Protein AF-0000000079467354 (afdb_homodimer)

Foldseek 3Di:
DQLQQQADWDDFPQKIWGFADPVLLVLQLVQQLDCVQCVFPQDHRDPDSVVSVVVNVLQNVCNRVPQKTKIFIDGHPDPHTFKIKMWNGADCPPALETEIDMTGHPVCPPVCPCVRVVLVRVCCSCPVSVGFKYKYKTWPPPVSVVVSCVVNAKDFDDWAFQPDDHPHGGTIITMIMDGHD/DQLQQQADWDDFPQKIWGFADPVLLVLQLLQQLDCVQCVFPQDHRDPDSVVSVVVNVLQNVCSRVVQKTKIFIDGHPDPHTFKIKMWNGADCPPALETEIDMTGHPVCPPVCPCVRVVLVRVCCSCPVSVGFKYKYKTWPPPVSVVVSCVVNAKDFPDWAFQPDDHPHGGTIITMIMDGHD

Radius of gyration: 22.42 Å; Cα contacts (8 Å, |Δi|>4): 732; chains: 2; bounding box: 41×67×48 Å

Structure (mmCIF, N/CA/C/O backbone):
data_AF-0000000079467354-model_v1
#
loop_
_entity.id
_entity.type
_entity.pdbx_description
1 polymer 'GNAT family N-acetyltransferase'
#
loop_
_atom_site.group_PDB
_atom_site.id
_atom_site.type_symbol
_atom_site.label_atom_id
_atom_site.label_alt_id
_atom_site.label_comp_id
_atom_site.label_asym_id
_atom_site.label_entity_id
_atom_site.label_seq_id
_atom_site.pdbx_PDB_ins_code
_atom_site.Cartn_x
_atom_site.Cartn_y
_atom_site.Cartn_z
_atom_site.occupancy
_atom_site.B_iso_or_equiv
_atom_site.auth_seq_id
_atom_site.auth_comp_id
_atom_site.auth_asym_id
_atom_site.auth_atom_id
_atom_site.pdbx_PDB_model_num
ATOM 1 N N . MET A 1 1 ? -19.031 11.516 -9.898 1 50.34 1 MET A N 1
ATOM 2 C CA . MET A 1 1 ? -19.078 12.938 -9.562 1 50.34 1 MET A CA 1
ATOM 3 C C . MET A 1 1 ? -17.828 13.352 -8.797 1 50.34 1 MET A C 1
ATOM 5 O O . MET A 1 1 ? -17.266 12.562 -8.039 1 50.34 1 MET A O 1
ATOM 9 N N . SER A 1 2 ? -17.062 14.359 -9.266 1 73.12 2 SER A N 1
ATOM 10 C CA . SER A 1 2 ? -15.875 14.898 -8.609 1 73.12 2 SER A CA 1
ATOM 11 C C . SER A 1 2 ? -16.156 15.297 -7.168 1 73.12 2 SER A C 1
ATOM 13 O O . SER A 1 2 ? -17.234 15.836 -6.871 1 73.12 2 SER A O 1
ATOM 15 N N . LEU A 1 3 ? -15.5 14.773 -6.145 1 82.19 3 LEU A N 1
ATOM 16 C CA . LEU A 1 3 ? -15.672 15.07 -4.73 1 82.19 3 LEU A CA 1
ATOM 17 C C . LEU A 1 3 ? -15.383 16.547 -4.445 1 82.19 3 LEU A C 1
ATOM 19 O O . LEU A 1 3 ? -15.734 17.062 -3.381 1 82.19 3 LEU A O 1
ATOM 23 N N . GLY A 1 4 ? -14.828 17.297 -5.477 1 89.62 4 GLY A N 1
ATOM 24 C CA . GLY A 1 4 ? -14.523 18.703 -5.348 1 89.62 4 GLY A CA 1
ATOM 25 C C . GLY A 1 4 ? -13.461 19 -4.305 1 89.62 4 GLY A C 1
ATOM 26 O O . GLY A 1 4 ? -13.523 20.016 -3.617 1 89.62 4 GLY A O 1
ATOM 27 N N . LEU A 1 5 ? -12.562 18.078 -4.125 1 91 5 LEU A N 1
ATOM 28 C CA . LEU A 1 5 ? -11.547 18.172 -3.08 1 91 5 LEU A CA 1
ATOM 29 C C . LEU A 1 5 ? -10.617 19.359 -3.334 1 91 5 LEU A C 1
ATOM 31 O O . LEU A 1 5 ? -10.094 19.953 -2.391 1 91 5 LEU A O 1
ATOM 35 N N . ALA A 1 6 ? -10.484 19.766 -4.578 1 89.88 6 ALA A N 1
ATOM 36 C CA . ALA A 1 6 ? -9.578 20.828 -4.965 1 89.88 6 ALA A CA 1
ATOM 37 C C . ALA A 1 6 ? -10.055 22.172 -4.414 1 89.88 6 ALA A C 1
ATOM 39 O O . ALA A 1 6 ? -9.281 23.125 -4.332 1 89.88 6 ALA A O 1
ATOM 40 N N . ASN A 1 7 ? -11.344 22.281 -3.988 1 91.62 7 ASN A N 1
ATOM 41 C CA . ASN A 1 7 ? -11.914 23.531 -3.492 1 91.62 7 ASN A CA 1
ATOM 42 C C . ASN A 1 7 ? -12.508 23.359 -2.1 1 91.62 7 ASN A C 1
ATOM 44 O O . ASN A 1 7 ? -13.219 24.234 -1.609 1 91.62 7 ASN A O 1
ATOM 48 N N . CYS A 1 8 ? -12.25 22.312 -1.484 1 94.31 8 CYS A N 1
ATOM 49 C CA . CYS A 1 8 ? -12.844 21.984 -0.192 1 94.31 8 CYS A CA 1
ATOM 50 C C . CYS A 1 8 ? -12.094 22.688 0.941 1 94.31 8 CYS A C 1
ATOM 52 O O . CYS A 1 8 ? -10.93 22.375 1.196 1 94.31 8 CYS A O 1
ATOM 54 N N . VAL A 1 9 ? -12.828 23.609 1.608 1 95.25 9 VAL A N 1
ATOM 55 C CA . VAL A 1 9 ? -12.266 24.328 2.742 1 95.25 9 VAL A CA 1
ATOM 56 C C . VAL A 1 9 ? -12.961 23.906 4.031 1 95.25 9 VAL A C 1
ATOM 58 O O . VAL A 1 9 ? -14.188 23.828 4.086 1 95.25 9 VAL A O 1
ATOM 61 N N . LEU A 1 10 ? -12.156 23.547 5.008 1 95.81 10 LEU A N 1
ATOM 62 C CA . LEU A 1 10 ? -12.695 23.188 6.316 1 95.81 10 LEU A CA 1
ATOM 63 C C . LEU A 1 10 ? -12.312 24.219 7.363 1 95.81 10 LEU A C 1
ATOM 65 O O . LEU A 1 10 ? -11.172 24.703 7.383 1 95.81 10 LEU A O 1
ATOM 69 N N . LYS A 1 11 ? -13.273 24.641 8.195 1 96.12 11 LYS A N 1
ATOM 70 C CA . LYS A 1 11 ? -13.031 25.516 9.344 1 96.12 11 LYS A CA 1
ATOM 71 C C . LYS A 1 11 ? -13.078 24.719 10.648 1 96.12 11 LYS A C 1
ATOM 73 O O . LYS A 1 11 ? -14.055 24.016 10.914 1 96.12 11 LYS A O 1
ATOM 78 N N . VAL A 1 12 ? -12.016 24.781 11.391 1 96.81 12 VAL A N 1
ATOM 79 C CA . VAL A 1 12 ? -11.891 24.062 12.656 1 96.81 12 VAL A CA 1
ATOM 80 C C . VAL A 1 12 ? -11.445 25.031 13.758 1 96.81 12 VAL A C 1
ATOM 82 O O . VAL A 1 12 ? -10.258 25.328 13.898 1 96.81 12 VAL A O 1
ATOM 85 N N . GLY A 1 13 ? -12.414 25.422 14.57 1 96.19 13 GLY A N 1
ATOM 86 C CA . GLY A 1 13 ? -12.055 26.422 15.555 1 96.19 13 GLY A CA 1
ATOM 87 C C . GLY A 1 13 ? -11.406 27.656 14.945 1 96.19 13 GLY A C 1
ATOM 88 O O . GLY A 1 13 ? -11.984 28.297 14.062 1 96.19 13 GLY A O 1
ATOM 89 N N . GLU A 1 14 ? -10.156 27.906 15.375 1 97.19 14 GLU A N 1
ATOM 90 C CA . GLU A 1 14 ? -9.453 29.094 14.875 1 97.19 14 GLU A CA 1
ATOM 91 C C . GLU A 1 14 ? -8.633 28.75 13.633 1 97.19 14 GLU A C 1
ATOM 93 O O . GLU A 1 14 ? -7.895 29.609 13.125 1 97.19 14 GLU A O 1
ATOM 98 N N . TYR A 1 15 ? -8.805 27.547 13.195 1 98 15 TYR A N 1
ATOM 99 C CA . TYR A 1 15 ? -7.98 27.141 12.062 1 98 15 TYR A CA 1
ATOM 100 C C . TYR A 1 15 ? -8.805 27.047 10.789 1 98 15 TYR A C 1
ATOM 102 O O . TYR A 1 15 ? -9.992 26.703 10.836 1 98 15 TYR A O 1
ATOM 110 N N . THR A 1 16 ? -8.188 27.391 9.711 1 97.44 16 THR A N 1
ATOM 111 C CA . THR A 1 16 ? -8.719 27.172 8.367 1 97.44 16 THR A CA 1
ATOM 112 C C . THR A 1 16 ? -7.855 26.188 7.594 1 97.44 16 THR A C 1
ATOM 114 O O . THR A 1 16 ? -6.633 26.344 7.527 1 97.44 16 THR A O 1
ATOM 117 N N . LEU A 1 17 ? -8.453 25.141 7.105 1 97.69 17 LEU A N 1
ATOM 118 C CA . LEU A 1 17 ? -7.816 24.172 6.234 1 97.69 17 LEU A CA 1
ATOM 119 C C . LEU A 1 17 ? -8.234 24.375 4.781 1 97.69 17 LEU A C 1
ATOM 121 O O . LEU A 1 17 ? -9.414 24.25 4.449 1 97.69 17 LEU A O 1
ATOM 125 N N . SER A 1 18 ? -7.281 24.719 3.928 1 96.38 18 SER A N 1
ATOM 126 C CA . SER A 1 18 ? -7.586 24.953 2.521 1 96.38 18 SER A CA 1
ATOM 127 C C . SER A 1 18 ? -6.609 24.219 1.612 1 96.38 18 SER A C 1
ATOM 129 O O . SER A 1 18 ? -5.445 24.031 1.968 1 96.38 18 SER A O 1
ATOM 131 N N . PRO A 1 19 ? -7.082 23.766 0.434 1 96.25 19 PRO A N 1
ATOM 132 C CA . PRO A 1 19 ? -6.188 23.047 -0.48 1 96.25 19 PRO A CA 1
ATOM 133 C C . PRO A 1 19 ? -4.953 23.875 -0.857 1 96.25 19 PRO A C 1
ATOM 135 O O . PRO A 1 19 ? -5.012 25.109 -0.892 1 96.25 19 PRO A O 1
ATOM 138 N N . LEU A 1 20 ? -3.852 23.172 -1.138 1 96.44 20 LEU A N 1
ATOM 139 C CA . LEU A 1 20 ? -2.598 23.797 -1.54 1 96.44 20 LEU A CA 1
ATOM 140 C C . LEU A 1 20 ? -2.803 24.688 -2.754 1 96.44 20 LEU A C 1
ATOM 142 O O . LEU A 1 20 ? -3.527 24.328 -3.684 1 96.44 20 LEU A O 1
ATOM 146 N N . GLN A 1 21 ? -2.168 25.844 -2.703 1 94.38 21 GLN A N 1
ATOM 147 C CA . GLN A 1 21 ? -2.15 26.781 -3.82 1 94.38 21 GLN A CA 1
ATOM 148 C C . GLN A 1 21 ? -0.732 27.266 -4.117 1 94.38 21 GLN A C 1
ATOM 150 O O . GLN A 1 21 ? 0.163 27.125 -3.281 1 94.38 21 GLN A O 1
ATOM 155 N N . ARG A 1 22 ? -0.582 27.812 -5.262 1 94.56 22 ARG A N 1
ATOM 156 C CA . ARG A 1 22 ? 0.738 28.25 -5.711 1 94.56 22 ARG A CA 1
ATOM 157 C C . ARG A 1 22 ? 1.362 29.219 -4.719 1 94.56 22 ARG A C 1
ATOM 159 O O . ARG A 1 22 ? 2.572 29.188 -4.488 1 94.5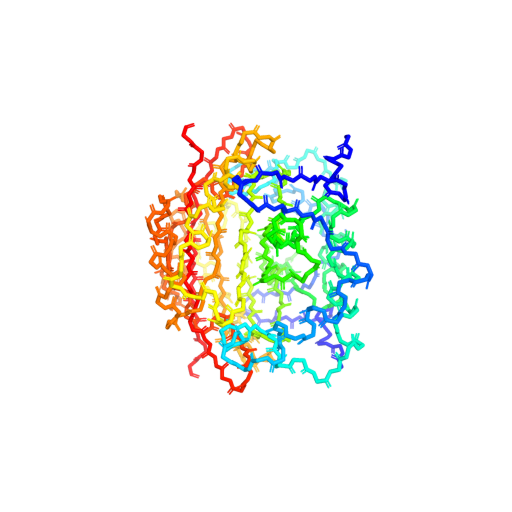6 22 ARG A O 1
ATOM 166 N N . ASP A 1 23 ? 0.635 30.062 -4.09 1 94.81 23 ASP A N 1
ATOM 167 C CA . ASP A 1 23 ? 1.126 31.094 -3.184 1 94.81 23 ASP A CA 1
ATOM 168 C C . ASP A 1 23 ? 1.572 30.484 -1.854 1 94.81 23 ASP A C 1
ATOM 170 O O . ASP A 1 23 ? 2.131 31.188 -1.006 1 94.81 23 ASP A O 1
ATOM 174 N N . ASP A 1 24 ? 1.382 29.188 -1.683 1 97.12 24 ASP A N 1
ATOM 175 C CA . ASP A 1 24 ? 1.777 28.531 -0.446 1 97.12 24 ASP A CA 1
ATOM 176 C C . ASP A 1 24 ? 3.246 28.109 -0.491 1 97.12 24 ASP A C 1
ATOM 178 O O . ASP A 1 24 ? 3.777 27.594 0.489 1 97.12 24 ASP A O 1
ATOM 182 N N . ALA 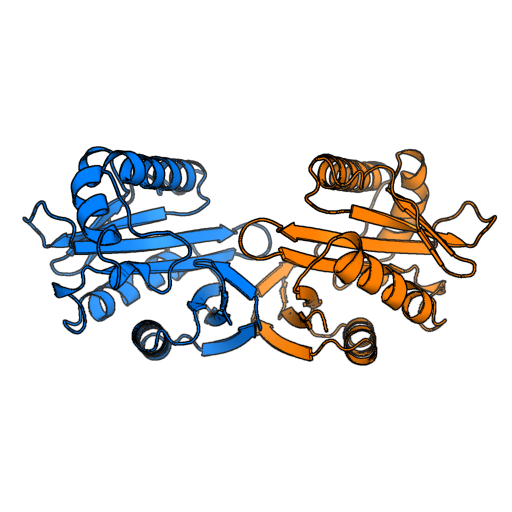A 1 25 ? 3.924 28.344 -1.596 1 97.69 25 ALA A N 1
ATOM 183 C CA . ALA A 1 25 ? 5.246 27.781 -1.856 1 97.69 25 ALA A CA 1
ATOM 184 C C . ALA A 1 25 ? 6.246 28.219 -0.787 1 97.69 25 ALA A C 1
ATOM 186 O O . ALA A 1 25 ? 6.98 27.391 -0.248 1 97.69 25 ALA A O 1
ATOM 187 N N . GLU A 1 26 ? 6.281 29.484 -0.45 1 97 26 GLU A N 1
ATOM 188 C CA . GLU A 1 26 ? 7.234 29.969 0.544 1 97 26 GLU A CA 1
ATOM 189 C C . GLU A 1 26 ? 6.965 29.359 1.914 1 97 26 GLU A C 1
ATOM 191 O O . GLU A 1 26 ? 7.898 28.984 2.631 1 97 26 GLU A O 1
ATOM 196 N N . GLY A 1 27 ? 5.711 29.297 2.301 1 97.38 27 GLY A N 1
ATOM 197 C CA . GLY A 1 27 ? 5.348 28.688 3.566 1 97.38 27 GLY A CA 1
ATOM 198 C C . GLY A 1 27 ? 5.723 27.219 3.643 1 97.38 27 GLY A C 1
ATOM 199 O O . GLY A 1 27 ? 6.219 26.75 4.668 1 97.38 27 GLY A O 1
ATOM 200 N N . LEU A 1 28 ? 5.488 26.516 2.549 1 97.62 28 LEU A N 1
ATOM 201 C CA . LEU A 1 28 ? 5.855 25.109 2.492 1 97.62 28 LEU A CA 1
ATOM 202 C C . LEU A 1 28 ? 7.367 24.922 2.566 1 97.62 28 LEU A C 1
ATOM 204 O O . LEU A 1 28 ? 7.859 24 3.221 1 97.62 28 LEU A O 1
ATOM 208 N N . PHE A 1 29 ? 8.062 25.781 1.827 1 97.81 29 PHE A N 1
ATOM 209 C CA . PHE A 1 29 ? 9.523 25.734 1.892 1 97.81 29 PHE A CA 1
ATOM 210 C C . PHE A 1 29 ? 10 25.875 3.332 1 97.81 29 PHE A C 1
ATOM 212 O O . PHE A 1 29 ? 10.82 25.078 3.797 1 97.81 29 PHE A O 1
ATOM 219 N N . GLU A 1 30 ? 9.438 26.828 4.023 1 96.94 30 GLU A N 1
ATOM 220 C CA . GLU A 1 30 ? 9.828 27.062 5.41 1 96.94 30 GLU A CA 1
ATOM 221 C C . GLU A 1 30 ? 9.469 25.859 6.289 1 96.94 30 GLU A C 1
ATOM 223 O O . GLU A 1 30 ? 10.203 25.531 7.219 1 96.94 30 GLU A O 1
ATOM 228 N N . LEU A 1 31 ? 8.375 25.266 6.059 1 97.38 31 LEU A N 1
ATOM 229 C CA . LEU A 1 31 ? 7.926 24.109 6.816 1 97.38 31 LEU A CA 1
ATOM 230 C C . LEU A 1 31 ? 8.883 22.938 6.641 1 97.38 31 LEU A C 1
ATOM 232 O O . LEU A 1 31 ? 9.359 22.359 7.621 1 97.38 31 LEU A O 1
ATOM 236 N N . PHE A 1 32 ? 9.289 22.625 5.367 1 96.75 32 PHE A N 1
ATOM 237 C CA . PHE A 1 32 ? 9.953 21.359 5.066 1 96.75 32 PHE A CA 1
ATOM 238 C C . PHE A 1 32 ? 11.453 21.547 4.945 1 96.75 32 PHE A C 1
ATOM 240 O O . PHE A 1 32 ? 12.195 20.578 4.773 1 96.75 32 PHE A O 1
ATOM 247 N N . ARG A 1 33 ? 11.906 22.797 5.039 1 96.5 33 ARG A N 1
ATOM 248 C CA . ARG A 1 33 ? 13.352 22.984 5.082 1 96.5 33 ARG A CA 1
ATOM 249 C C . ARG A 1 33 ? 13.922 22.594 6.438 1 96.5 33 ARG A C 1
ATOM 251 O O . ARG A 1 33 ? 15.133 22.422 6.582 1 96.5 33 ARG A O 1
ATOM 258 N N . ASP A 1 34 ? 13.117 22.609 7.418 1 96.5 34 ASP A N 1
ATOM 259 C CA . ASP A 1 34 ? 13.531 22.188 8.75 1 96.5 34 ASP A CA 1
ATOM 260 C C . ASP A 1 34 ? 13.789 20.688 8.805 1 96.5 34 ASP A C 1
ATOM 262 O O . ASP A 1 34 ? 12.867 19.891 8.641 1 96.5 34 ASP A O 1
ATOM 266 N N . PRO A 1 35 ? 15 20.281 9.094 1 94.94 35 PRO A N 1
ATOM 267 C CA . PRO A 1 35 ? 15.328 18.859 9.07 1 94.94 35 PRO A CA 1
ATOM 268 C C . PRO A 1 35 ? 14.602 18.062 10.148 1 94.94 35 PRO A C 1
ATOM 270 O O . PRO A 1 35 ? 14.359 16.859 9.977 1 94.94 35 PRO A O 1
ATOM 273 N N . LEU A 1 36 ? 14.234 18.672 11.172 1 94.56 36 LEU A N 1
ATOM 274 C CA . LEU A 1 36 ? 13.523 17.969 12.227 1 94.56 36 LEU A CA 1
ATOM 275 C C . LEU A 1 36 ? 12.094 17.672 11.805 1 94.56 36 LEU A C 1
ATOM 277 O O . LEU A 1 36 ? 11.547 16.625 12.156 1 94.56 36 LEU A O 1
ATOM 281 N N . VAL A 1 37 ? 11.469 18.547 11.055 1 94.62 37 VAL A N 1
ATOM 282 C CA . VAL A 1 37 ? 10.125 18.312 10.531 1 94.62 37 VAL A CA 1
ATOM 283 C C . VAL A 1 37 ? 10.164 17.188 9.5 1 94.62 37 VAL A C 1
ATOM 285 O O . VAL A 1 37 ? 9.289 16.328 9.484 1 94.62 37 VAL A O 1
ATOM 288 N N . ALA A 1 38 ? 11.203 17.156 8.719 1 93.19 38 ALA A N 1
ATOM 289 C CA . ALA A 1 38 ? 11.305 16.203 7.617 1 93.19 38 ALA A CA 1
ATOM 290 C C . ALA A 1 38 ? 11.961 14.906 8.07 1 93.19 38 ALA A C 1
ATOM 292 O O . ALA A 1 38 ? 12.188 14.008 7.262 1 93.19 38 ALA A O 1
ATOM 293 N N . GLU A 1 39 ? 12.328 14.773 9.305 1 90.81 39 GLU A N 1
ATOM 294 C CA . GLU A 1 39 ? 13.164 13.688 9.805 1 90.81 39 GLU A CA 1
ATOM 295 C C . GLU A 1 39 ? 12.586 12.328 9.445 1 90.81 39 GLU A C 1
ATOM 297 O O . GLU A 1 39 ? 13.305 11.453 8.953 1 90.81 39 GLU A O 1
ATOM 302 N N . TYR A 1 40 ? 11.32 12.164 9.617 1 90.44 40 TYR A N 1
ATOM 303 C CA . TYR A 1 40 ? 10.695 10.859 9.43 1 90.44 40 TYR A CA 1
ATOM 304 C C . TYR A 1 40 ? 9.945 10.805 8.109 1 90.44 40 TYR A C 1
ATOM 306 O O . TYR A 1 40 ? 9.078 9.945 7.914 1 90.44 40 TYR A O 1
ATOM 314 N N . MET A 1 41 ? 10.25 11.734 7.254 1 88.31 41 MET A N 1
ATOM 315 C CA . MET A 1 41 ? 9.617 11.773 5.938 1 88.31 41 MET A CA 1
ATOM 316 C C . MET A 1 41 ? 10.578 11.289 4.855 1 88.31 41 MET A C 1
ATOM 318 O O . MET A 1 41 ? 11.797 11.359 5.031 1 88.31 41 MET A O 1
ATOM 322 N N . ASP A 1 42 ? 10.008 10.812 3.762 1 84.38 42 ASP A N 1
ATOM 323 C CA . ASP A 1 42 ? 10.781 10.297 2.641 1 84.38 42 ASP A CA 1
ATOM 324 C C . ASP A 1 42 ? 11.273 11.43 1.743 1 84.38 42 ASP A C 1
ATOM 326 O O . ASP A 1 42 ? 11.477 11.234 0.542 1 84.38 42 ASP A O 1
ATOM 330 N N . ILE A 1 43 ? 11.352 12.617 2.242 1 82.06 43 ILE A N 1
ATOM 331 C CA . ILE A 1 43 ? 11.891 13.734 1.474 1 82.06 43 ILE A CA 1
ATOM 332 C C . ILE A 1 43 ? 13.094 14.328 2.203 1 82.06 43 ILE A C 1
ATOM 334 O O . ILE A 1 43 ? 13.133 14.344 3.436 1 82.06 43 ILE A O 1
ATOM 338 N N . ALA A 1 44 ? 14.023 14.766 1.44 1 88.44 44 ALA A N 1
ATOM 339 C CA . ALA A 1 44 ? 15.07 15.617 2.004 1 88.44 44 ALA A CA 1
ATOM 340 C C . ALA A 1 44 ? 14.523 17 2.34 1 88.44 44 ALA A C 1
ATOM 342 O O . ALA A 1 44 ? 13.539 17.453 1.751 1 88.44 44 ALA A O 1
ATOM 343 N N . PRO A 1 45 ? 15.156 17.562 3.391 1 94.12 45 PRO A N 1
ATOM 344 C CA . PRO A 1 45 ? 14.781 18.953 3.604 1 94.12 45 PRO A CA 1
ATOM 345 C C . PRO A 1 45 ? 14.875 19.797 2.33 1 94.12 45 PRO A C 1
ATOM 347 O O . PRO A 1 45 ? 15.844 19.656 1.571 1 94.12 45 PRO A O 1
ATOM 350 N N . LEU A 1 46 ? 13.805 20.562 2.123 1 95.5 46 LEU A N 1
ATOM 351 C CA . LEU A 1 46 ? 13.781 21.359 0.901 1 95.5 46 LEU A CA 1
ATOM 352 C C . LEU A 1 46 ? 14.945 22.344 0.876 1 95.5 46 LEU A C 1
ATOM 354 O O . LEU A 1 46 ? 15.289 22.938 1.904 1 95.5 46 LEU A O 1
ATOM 358 N N . GLU A 1 47 ? 15.477 22.484 -0.244 1 95.94 47 GLU A N 1
ATOM 359 C CA . GLU A 1 47 ? 16.625 23.375 -0.395 1 95.94 47 GLU A CA 1
ATOM 360 C C . GLU A 1 47 ? 16.234 24.641 -1.134 1 95.94 47 GLU A C 1
ATOM 362 O O . GLU A 1 47 ? 17.031 25.594 -1.206 1 95.94 47 GLU A O 1
ATOM 367 N N . SER A 1 48 ? 15 24.656 -1.763 1 96.69 48 SER A N 1
ATOM 368 C CA . SER A 1 48 ? 14.562 25.812 -2.518 1 96.69 48 SER A CA 1
ATOM 369 C C . SER A 1 48 ? 13.047 25.891 -2.59 1 96.69 48 SER A C 1
ATOM 371 O O . SER A 1 48 ? 12.359 24.891 -2.377 1 96.69 48 SER A O 1
ATOM 373 N N . VAL A 1 49 ? 12.594 27.062 -2.934 1 96.81 49 VAL A N 1
ATOM 374 C CA . VAL A 1 49 ? 11.156 27.281 -3.107 1 96.81 49 VAL A CA 1
ATOM 375 C C . VAL A 1 49 ? 10.656 26.516 -4.324 1 96.81 49 VAL A C 1
ATOM 377 O O . VAL A 1 49 ? 9.516 26.047 -4.348 1 96.81 49 VAL A O 1
ATOM 380 N N . ALA A 1 50 ? 11.5 26.297 -5.238 1 96.19 50 ALA A N 1
ATOM 381 C CA . ALA A 1 50 ? 11.141 25.516 -6.426 1 96.19 50 ALA A CA 1
ATOM 382 C C . ALA A 1 50 ? 10.695 24.109 -6.047 1 96.19 50 ALA A C 1
ATOM 384 O O . ALA A 1 50 ? 9.742 23.578 -6.621 1 96.19 50 ALA A O 1
ATOM 385 N N . GLU A 1 51 ? 11.336 23.562 -5.09 1 96 51 GLU A N 1
ATOM 386 C CA . GLU A 1 51 ? 10.984 22.219 -4.621 1 96 51 GLU A CA 1
ATOM 387 C C . GLU A 1 51 ? 9.609 22.219 -3.961 1 96 51 GLU A C 1
ATOM 389 O O . GLU A 1 51 ? 8.891 21.219 -4.023 1 96 51 GLU A O 1
ATOM 394 N N . ALA A 1 52 ? 9.289 23.312 -3.377 1 96.62 52 ALA A N 1
ATOM 395 C CA . ALA A 1 52 ? 7.961 23.453 -2.783 1 96.62 52 ALA A CA 1
ATOM 396 C C . ALA A 1 52 ? 6.879 23.469 -3.857 1 96.62 52 ALA A C 1
ATOM 398 O O . ALA A 1 52 ? 5.781 22.938 -3.648 1 96.62 52 ALA A O 1
ATOM 399 N N . HIS A 1 53 ? 7.191 24.016 -4.973 1 97.06 53 HIS A N 1
ATOM 400 C CA . HIS A 1 53 ? 6.242 24.016 -6.082 1 97.06 53 HIS A CA 1
ATOM 401 C C . HIS A 1 53 ? 5.949 22.609 -6.566 1 97.06 53 HIS A C 1
ATOM 403 O O . HIS A 1 53 ? 4.824 22.312 -6.984 1 97.06 53 HIS A O 1
ATOM 409 N N . ASP A 1 54 ? 6.949 21.781 -6.488 1 95 54 ASP A N 1
ATOM 410 C CA . ASP A 1 54 ? 6.738 20.391 -6.852 1 95 54 ASP A CA 1
ATOM 411 C C . ASP A 1 54 ? 5.711 19.734 -5.934 1 95 54 ASP A C 1
ATOM 413 O O . ASP A 1 54 ? 4.871 18.953 -6.387 1 95 54 ASP A O 1
ATOM 417 N N . ILE A 1 55 ? 5.812 20.047 -4.695 1 94.31 55 ILE A N 1
ATOM 418 C CA . ILE A 1 55 ? 4.871 19.516 -3.711 1 94.31 55 ILE A CA 1
ATOM 419 C C . ILE A 1 55 ? 3.467 20.031 -4.016 1 94.31 55 ILE A C 1
ATOM 421 O O . ILE A 1 55 ? 2.498 19.266 -3.965 1 94.31 55 ILE A O 1
ATOM 425 N N . ILE A 1 56 ? 3.393 21.266 -4.363 1 96.56 56 ILE A N 1
ATOM 426 C CA . ILE A 1 56 ? 2.111 21.891 -4.676 1 96.56 56 ILE A CA 1
ATOM 427 C C . ILE A 1 56 ? 1.518 21.234 -5.926 1 96.56 56 ILE A C 1
ATOM 429 O O . ILE A 1 56 ? 0.329 20.906 -5.957 1 96.56 56 ILE A O 1
ATOM 433 N N . ASP A 1 57 ? 2.305 21.078 -6.93 1 95.56 57 ASP A N 1
ATOM 434 C CA . ASP A 1 57 ? 1.843 20.438 -8.156 1 95.56 57 ASP A CA 1
ATOM 435 C C . ASP A 1 57 ? 1.32 19.016 -7.871 1 95.56 57 ASP A C 1
ATOM 437 O O . ASP A 1 57 ? 0.257 18.641 -8.367 1 95.56 57 ASP A O 1
ATOM 441 N N . TRP A 1 58 ? 2.088 18.359 -7.082 1 93.12 58 TRP A N 1
ATOM 442 C CA . TRP A 1 58 ? 1.685 17.016 -6.688 1 93.12 58 TRP A CA 1
ATOM 443 C C . TRP A 1 58 ? 0.335 17.047 -5.977 1 93.12 58 TRP A C 1
ATOM 445 O O . TRP A 1 58 ? -0.574 16.297 -6.332 1 93.12 58 TRP A O 1
ATOM 455 N N . GLY A 1 59 ? 0.209 17.875 -4.984 1 93.06 59 GLY A N 1
ATOM 456 C CA . GLY A 1 59 ? -1.023 17.984 -4.223 1 93.06 59 GLY A CA 1
ATOM 457 C C . GLY A 1 59 ? -2.213 18.406 -5.062 1 93.06 59 GLY A C 1
ATOM 458 O O . GLY A 1 59 ? -3.322 17.906 -4.879 1 93.06 59 GLY A O 1
ATOM 459 N N . THR A 1 60 ? -1.995 19.312 -5.961 1 93.25 60 THR A N 1
ATOM 460 C CA . THR A 1 60 ? -3.053 19.812 -6.832 1 93.25 60 THR A CA 1
ATOM 461 C C . THR A 1 60 ? -3.551 18.703 -7.762 1 93.25 60 THR A C 1
ATOM 463 O O . THR A 1 60 ? -4.758 18.531 -7.941 1 93.25 60 THR A O 1
ATOM 466 N N . GLU A 1 61 ? -2.645 17.969 -8.336 1 91.81 61 GLU A N 1
ATOM 467 C CA . GLU A 1 61 ? -3.006 16.859 -9.211 1 91.81 61 GLU A CA 1
ATOM 468 C C . GLU A 1 61 ? -3.756 15.781 -8.438 1 91.81 61 GLU A C 1
ATOM 470 O O . GLU A 1 61 ? -4.727 15.203 -8.945 1 91.81 61 GLU A O 1
ATOM 475 N N . LEU A 1 62 ? -3.203 15.531 -7.312 1 91.31 62 LEU A N 1
ATOM 476 C CA . LEU A 1 62 ? -3.83 14.547 -6.441 1 91.31 62 LEU A CA 1
ATOM 477 C C . LEU A 1 62 ? -5.289 14.906 -6.172 1 91.31 62 LEU A C 1
ATOM 479 O O . LEU A 1 62 ? -6.172 14.055 -6.281 1 91.31 62 LEU A O 1
ATOM 483 N N . ALA A 1 63 ? -5.555 16.125 -5.859 1 92.31 63 ALA A N 1
ATOM 484 C CA . ALA A 1 63 ? -6.895 16.594 -5.523 1 92.31 63 ALA A CA 1
ATOM 485 C C . ALA A 1 63 ? -7.785 16.641 -6.758 1 92.31 63 ALA A C 1
ATOM 487 O O . ALA A 1 63 ? -8.984 16.344 -6.684 1 92.31 63 ALA A O 1
ATOM 488 N N . ALA A 1 64 ? -7.266 17 -7.844 1 89.25 64 ALA A N 1
ATOM 489 C CA . ALA A 1 64 ? -8.016 17.094 -9.094 1 89.25 64 ALA A CA 1
ATOM 490 C C . ALA A 1 64 ? -8.539 15.719 -9.523 1 89.25 64 ALA A C 1
ATOM 492 O O . ALA A 1 64 ? -9.633 15.617 -10.094 1 89.25 64 ALA A O 1
ATOM 493 N N . GLY A 1 65 ? -7.797 14.695 -9.219 1 88.06 65 GLY A N 1
ATOM 494 C CA . GLY A 1 65 ? -8.172 13.344 -9.602 1 88.06 65 GLY A CA 1
ATOM 495 C C . GLY A 1 65 ? -8.906 12.594 -8.508 1 88.06 65 GLY A C 1
ATOM 496 O O . GLY A 1 65 ? -9.125 11.383 -8.617 1 88.06 65 GLY A O 1
ATOM 497 N N . ASP A 1 66 ? -9.102 13.234 -7.406 1 88.06 66 ASP A N 1
ATOM 498 C CA . ASP A 1 66 ? -9.812 12.695 -6.25 1 88.06 66 ASP A CA 1
ATOM 499 C C . ASP A 1 66 ? -9.016 11.555 -5.605 1 88.06 66 ASP A C 1
ATOM 501 O O . ASP A 1 66 ? -9.602 10.656 -5 1 88.06 66 ASP A O 1
ATOM 505 N N . GLY A 1 67 ? -7.789 11.578 -5.82 1 92.12 67 GLY A N 1
ATOM 506 C CA . GLY A 1 67 ? -6.922 10.57 -5.227 1 92.12 67 GLY A CA 1
ATOM 507 C C . GLY A 1 67 ? -6.457 10.93 -3.828 1 92.12 67 GLY A C 1
ATOM 508 O O . GLY A 1 67 ? -5.852 10.109 -3.137 1 92.12 67 GLY A O 1
ATOM 509 N N . GLY A 1 68 ? -6.738 12.156 -3.471 1 95.06 68 GLY A N 1
ATOM 510 C CA . GLY A 1 68 ? -6.32 12.688 -2.184 1 95.06 68 GLY A CA 1
ATOM 511 C C . GLY A 1 68 ? -6.539 14.188 -2.053 1 95.06 68 GLY A C 1
ATOM 512 O O . GLY A 1 68 ? -7.164 14.805 -2.918 1 95.06 68 GLY A O 1
ATOM 513 N N . VAL A 1 69 ? -6.152 14.711 -0.926 1 95.56 69 VAL A N 1
ATOM 514 C CA . VAL A 1 69 ? -6.207 16.141 -0.684 1 95.56 69 VAL A CA 1
ATOM 515 C C . VAL A 1 69 ? -5.211 16.531 0.408 1 95.56 69 VAL A C 1
ATOM 517 O O . VAL A 1 69 ? -5.105 15.844 1.428 1 95.56 69 VAL A O 1
ATOM 520 N N . ARG A 1 70 ? -4.48 17.531 0.091 1 97 70 ARG A N 1
ATOM 521 C CA . ARG A 1 70 ? -3.598 18.141 1.077 1 97 70 ARG A CA 1
ATOM 522 C C . ARG A 1 70 ? -4.039 19.562 1.404 1 97 70 ARG A C 1
ATOM 524 O O . ARG A 1 70 ? -4.059 20.438 0.528 1 97 70 ARG A O 1
ATOM 531 N N . TRP A 1 71 ? -4.422 19.781 2.654 1 97.88 71 TRP A N 1
ATOM 532 C CA . TRP A 1 71 ? -4.824 21.109 3.119 1 97.88 71 TRP A CA 1
ATOM 533 C C . TRP A 1 71 ? -3.672 21.812 3.822 1 97.88 71 TRP A C 1
ATOM 535 O O . TRP A 1 71 ? -2.904 21.188 4.555 1 97.88 71 TRP A O 1
ATOM 545 N N . THR A 1 72 ? -3.598 23.078 3.633 1 98.06 72 THR A N 1
ATOM 546 C CA . THR A 1 72 ? -2.799 23.906 4.527 1 98.06 72 THR A CA 1
ATOM 547 C C . THR A 1 72 ? -3.551 24.172 5.828 1 98.06 72 THR A C 1
ATOM 549 O O . THR A 1 72 ? -4.781 24.25 5.836 1 98.06 72 THR A O 1
ATOM 552 N N . ILE A 1 73 ? -2.797 24.297 6.855 1 98.5 73 ILE A N 1
ATOM 553 C CA . ILE A 1 73 ? -3.336 24.734 8.141 1 98.5 73 ILE A CA 1
ATOM 554 C C . ILE A 1 73 ? -2.908 26.172 8.414 1 98.5 73 ILE A C 1
ATOM 556 O O . ILE A 1 73 ? -1.714 26.484 8.469 1 98.5 73 ILE A O 1
ATOM 560 N N . ARG A 1 74 ? -3.871 27.062 8.578 1 97.94 74 ARG A N 1
ATOM 561 C CA . ARG A 1 74 ? -3.613 28.453 8.945 1 97.94 74 ARG A CA 1
ATOM 562 C C . ARG A 1 74 ? -4.484 28.875 10.125 1 97.94 74 ARG A C 1
ATOM 564 O O . ARG A 1 74 ? -5.633 28.438 10.234 1 97.94 74 ARG A O 1
ATOM 571 N N . ARG A 1 75 ? -3.859 29.672 10.969 1 96.44 75 ARG A N 1
ATOM 572 C CA . ARG A 1 75 ? -4.699 30.328 11.961 1 96.44 75 ARG A CA 1
ATOM 573 C C . ARG A 1 75 ? -5.562 31.406 11.305 1 96.44 75 ARG A C 1
ATOM 575 O O . ARG A 1 75 ? -5.102 32.125 10.414 1 96.44 75 ARG A O 1
ATOM 582 N N . ALA A 1 76 ? -6.77 31.469 11.789 1 90.81 76 ALA A N 1
ATOM 583 C CA . ALA A 1 76 ? -7.688 32.469 11.219 1 90.81 76 ALA A CA 1
ATOM 584 C C . ALA A 1 76 ? -7.059 33.844 11.211 1 90.81 76 ALA A C 1
ATOM 586 O O . ALA A 1 76 ? -6.523 34.312 12.227 1 90.81 76 ALA A O 1
ATOM 587 N N . GLY A 1 77 ? -7.059 34.438 10.062 1 87.69 77 GLY A N 1
ATOM 588 C CA . GLY A 1 77 ? -6.559 35.781 9.93 1 87.69 77 GLY A CA 1
ATOM 589 C C . GLY A 1 77 ? -5.059 35.875 9.719 1 87.69 77 GLY A C 1
ATOM 590 O O . GLY A 1 77 ? -4.492 36.938 9.609 1 87.69 77 GLY A O 1
ATOM 591 N N . ALA A 1 78 ? -4.367 34.781 9.773 1 91.06 78 ALA A N 1
ATOM 592 C CA . ALA A 1 78 ? -2.924 34.75 9.555 1 91.06 78 ALA A CA 1
ATOM 593 C C . ALA A 1 78 ? -2.59 34.125 8.188 1 91.06 78 ALA A C 1
ATOM 595 O O . ALA A 1 78 ? -3.156 33.125 7.797 1 91.06 78 ALA A O 1
ATOM 596 N N . PRO A 1 79 ? -1.751 34.812 7.531 1 88.44 79 PRO A N 1
ATOM 597 C CA . PRO A 1 79 ? -1.442 34.375 6.176 1 88.44 79 PRO A CA 1
ATOM 598 C C . PRO A 1 79 ? -0.497 33.156 6.164 1 88.44 79 PRO A C 1
ATOM 600 O O . PRO A 1 79 ? -0.482 32.406 5.195 1 88.44 79 PRO A O 1
ATOM 603 N N . ASP A 1 80 ? 0.286 32.969 7.223 1 93.31 80 ASP A N 1
ATOM 604 C CA . ASP A 1 80 ? 1.324 31.938 7.219 1 93.31 80 ASP A CA 1
ATOM 605 C C . ASP A 1 80 ? 0.735 30.562 7.504 1 93.31 80 ASP A C 1
ATOM 607 O O . ASP A 1 80 ? -0.073 30.406 8.422 1 93.31 80 ASP A O 1
ATOM 611 N N . LEU A 1 81 ? 1.081 29.609 6.672 1 96.56 81 LEU A N 1
ATOM 612 C CA . LEU A 1 81 ? 0.693 28.25 7.012 1 96.56 81 LEU A CA 1
ATOM 613 C C . LEU A 1 81 ? 1.57 27.688 8.133 1 96.56 81 LEU A C 1
ATOM 615 O O . LEU A 1 81 ? 2.775 27.953 8.172 1 96.56 81 LEU A O 1
ATOM 619 N N . ILE A 1 82 ? 1.017 26.984 9.039 1 97.88 82 ILE A N 1
ATOM 620 C CA . ILE A 1 82 ? 1.765 26.453 10.172 1 97.88 82 ILE A CA 1
ATOM 621 C C . ILE A 1 82 ? 1.908 24.938 10.031 1 97.88 82 ILE A C 1
ATOM 623 O O . ILE A 1 82 ? 2.543 24.297 10.867 1 97.88 82 ILE A O 1
ATOM 627 N N . GLY A 1 83 ? 1.341 24.297 8.984 1 98.12 83 GLY A N 1
ATOM 628 C CA . GLY A 1 83 ? 1.405 22.859 8.711 1 98.12 83 GLY A CA 1
ATOM 629 C C . GLY A 1 83 ? 0.474 22.422 7.602 1 98.12 83 GLY A C 1
ATOM 630 O O . GLY A 1 83 ? -0.094 23.25 6.895 1 98.12 83 GLY A O 1
ATOM 631 N N . THR A 1 84 ? 0.438 21.172 7.336 1 98.12 84 THR A N 1
ATOM 632 C CA . THR A 1 84 ? -0.493 20.578 6.379 1 98.12 84 THR A CA 1
ATOM 633 C C . THR A 1 84 ? -1.139 19.328 6.949 1 98.12 84 THR A C 1
ATOM 635 O O . THR A 1 84 ? -0.637 18.75 7.918 1 98.12 84 THR A O 1
ATOM 638 N N . VAL A 1 85 ? -2.26 19.016 6.383 1 98.25 85 VAL A N 1
ATOM 639 C CA . VAL A 1 85 ? -2.963 17.797 6.742 1 98.25 85 VAL A CA 1
ATOM 640 C C . VAL A 1 85 ? -3.811 17.312 5.562 1 98.25 85 VAL A C 1
ATOM 642 O O . VAL A 1 85 ? -4.168 18.109 4.691 1 98.25 85 VAL A O 1
ATOM 645 N N . GLY A 1 86 ? -4.062 16.047 5.496 1 97.69 86 GLY A N 1
ATOM 646 C CA . GLY A 1 86 ? -4.949 15.555 4.453 1 97.69 86 GLY A CA 1
ATOM 647 C C . GLY A 1 86 ? -4.859 14.055 4.254 1 97.69 86 GLY A C 1
ATOM 648 O O . GLY A 1 86 ? -4.551 13.32 5.191 1 97.69 86 GLY A O 1
ATOM 649 N N . PHE A 1 87 ? -5.32 13.672 3.076 1 97.25 87 PHE A N 1
ATOM 650 C CA . PHE A 1 87 ? -5.309 12.273 2.672 1 97.25 87 PHE A CA 1
ATOM 651 C C . PHE A 1 87 ? -4.418 12.07 1.451 1 97.25 87 PHE A C 1
ATOM 653 O O . PHE A 1 87 ? -4.617 12.711 0.418 1 97.25 87 PHE A O 1
ATOM 660 N N . ASN A 1 88 ? -3.445 11.172 1.512 1 92.75 88 ASN A N 1
ATOM 661 C CA . ASN A 1 88 ? -2.473 10.914 0.453 1 92.75 88 ASN A CA 1
ATOM 662 C C . ASN A 1 88 ? -2.973 9.859 -0.527 1 92.75 88 ASN A C 1
ATOM 664 O O . ASN A 1 88 ? -2.527 9.812 -1.675 1 92.75 88 ASN A O 1
ATOM 668 N N . ASN A 1 89 ? -3.766 9.039 -0.14 1 91.62 89 ASN A N 1
ATOM 669 C CA . ASN A 1 89 ? -4.242 7.914 -0.938 1 91.62 89 ASN A CA 1
ATOM 670 C C . ASN A 1 89 ? -5.699 7.586 -0.627 1 91.62 89 ASN A C 1
ATOM 672 O O . ASN A 1 89 ? -5.988 6.891 0.347 1 91.62 89 ASN A O 1
ATOM 676 N N . LEU A 1 90 ? -6.555 8.109 -1.529 1 93.12 90 LEU A N 1
ATOM 677 C CA . LEU A 1 90 ? -7.973 7.797 -1.409 1 93.12 90 LEU A CA 1
ATOM 678 C C . LEU A 1 90 ? -8.375 6.707 -2.4 1 93.12 90 LEU A C 1
ATOM 680 O O . LEU A 1 90 ? -8.148 6.848 -3.605 1 93.12 90 LEU A O 1
ATOM 684 N N . ILE A 1 91 ? -8.867 5.68 -1.874 1 90.94 91 ILE A N 1
ATOM 685 C CA . ILE A 1 91 ? -9.336 4.562 -2.689 1 90.94 91 ILE A CA 1
ATOM 686 C C . ILE A 1 91 ? -10.828 4.328 -2.43 1 90.94 91 ILE A C 1
ATOM 688 O O . ILE A 1 91 ? -11.219 3.957 -1.32 1 90.94 91 ILE A O 1
ATOM 692 N N . PHE A 1 92 ? -11.531 4.539 -3.412 1 86.69 92 PHE A N 1
ATOM 693 C CA . PHE A 1 92 ? -12.977 4.43 -3.234 1 86.69 92 PHE A CA 1
ATOM 694 C C . PHE A 1 92 ? -13.492 3.098 -3.768 1 86.69 92 PHE A C 1
ATOM 696 O O . PHE A 1 92 ? -14.289 2.426 -3.111 1 86.69 92 PHE A O 1
ATOM 703 N N . ASP A 1 93 ? -12.906 2.781 -4.891 1 78.12 93 ASP A N 1
ATOM 704 C CA . ASP A 1 93 ? -13.352 1.53 -5.496 1 78.12 93 ASP A CA 1
ATOM 705 C C . ASP A 1 93 ? -12.641 0.334 -4.867 1 78.12 93 ASP A C 1
ATOM 707 O O . ASP A 1 93 ? -11.422 0.346 -4.703 1 78.12 93 ASP A O 1
ATOM 711 N N . ARG A 1 94 ? -13.328 -0.575 -4.25 1 72.44 94 ARG A N 1
ATOM 712 C CA . ARG A 1 94 ? -12.844 -1.865 -3.768 1 72.44 94 ARG A CA 1
ATOM 713 C C . ARG A 1 94 ? -12.203 -1.729 -2.391 1 72.44 94 ARG A C 1
ATOM 715 O O . ARG A 1 94 ? -11.578 -2.668 -1.895 1 72.44 94 ARG A O 1
ATOM 722 N N . ALA A 1 95 ? -12.312 -0.584 -1.739 1 78.38 95 ALA A N 1
ATOM 723 C CA . ALA A 1 95 ? -11.719 -0.598 -0.402 1 78.38 95 ALA A CA 1
ATOM 724 C C . ALA A 1 95 ? -12.297 0.525 0.459 1 78.38 95 ALA A C 1
ATOM 726 O O . ALA A 1 95 ? -12.344 0.41 1.686 1 78.38 95 ALA A O 1
ATOM 727 N N . ARG A 1 96 ? -12.68 1.771 -0.127 1 91.62 96 ARG A N 1
ATOM 728 C CA . ARG A 1 96 ? -13.133 2.969 0.576 1 91.62 96 ARG A CA 1
ATOM 729 C C . ARG A 1 96 ? -12.195 3.314 1.727 1 91.62 96 ARG A C 1
ATOM 731 O O . ARG A 1 96 ? -12.609 3.334 2.889 1 91.62 96 ARG A O 1
ATOM 738 N N . ARG A 1 97 ? -11.023 3.473 1.445 1 96.44 97 ARG A N 1
ATOM 739 C CA . ARG A 1 97 ? -9.992 3.75 2.436 1 96.44 97 ARG A CA 1
ATOM 740 C C . ARG A 1 97 ? -9.211 5.008 2.076 1 96.44 97 ARG A C 1
ATOM 742 O O . ARG A 1 97 ? -9.195 5.426 0.915 1 96.44 97 ARG A O 1
ATOM 749 N N . GLY A 1 98 ? -8.578 5.625 3.045 1 96.75 98 GLY A N 1
ATOM 750 C CA . GLY A 1 98 ? -7.691 6.762 2.879 1 96.75 98 GLY A CA 1
ATOM 751 C C . GLY A 1 98 ? -6.523 6.754 3.846 1 96.75 98 GLY A C 1
ATOM 752 O O . GLY A 1 98 ? -6.645 6.254 4.965 1 96.75 98 GLY A O 1
ATOM 753 N N . GLU A 1 99 ? -5.426 7.277 3.408 1 98 99 GLU A N 1
ATOM 754 C CA . GLU A 1 99 ? -4.246 7.438 4.254 1 98 99 GLU A CA 1
ATOM 755 C C . GLU A 1 99 ? -4.102 8.883 4.73 1 98 99 GLU A C 1
ATOM 757 O O . GLU A 1 99 ? -3.883 9.789 3.926 1 98 99 GLU A O 1
ATOM 762 N N . VAL A 1 100 ? -4.203 9.078 6.012 1 98.25 100 VAL A N 1
ATOM 763 C CA . VAL A 1 100 ? -4.094 10.422 6.562 1 98.25 100 VAL A CA 1
ATOM 764 C C . VAL A 1 100 ? -2.625 10.773 6.785 1 98.25 100 VAL A C 1
ATOM 766 O O . VAL A 1 100 ? -1.825 9.914 7.16 1 98.25 100 VAL A O 1
ATOM 769 N N . ALA A 1 101 ? -2.246 11.984 6.551 1 97.06 101 ALA A N 1
ATOM 770 C CA . ALA A 1 101 ? -0.907 12.531 6.762 1 97.06 101 ALA A CA 1
ATOM 771 C C . ALA A 1 101 ? -0.969 13.977 7.234 1 97.06 101 ALA A C 1
ATOM 773 O O . ALA A 1 101 ? -1.899 14.711 6.891 1 97.06 101 ALA A O 1
ATOM 774 N N . TYR A 1 102 ? 0.009 14.328 7.992 1 97.62 102 TYR A N 1
ATOM 775 C CA . TYR A 1 102 ? 0.033 15.688 8.539 1 97.62 102 TYR A CA 1
ATOM 776 C C . TYR A 1 102 ? 1.442 16.078 8.969 1 97.62 102 TYR A C 1
ATOM 778 O O . TYR A 1 102 ? 2.275 15.211 9.25 1 97.62 102 TYR A O 1
ATOM 786 N N . ASP A 1 103 ? 1.634 17.281 8.977 1 96.75 103 ASP A N 1
ATOM 787 C CA . ASP A 1 103 ? 2.871 17.875 9.469 1 96.75 103 ASP A CA 1
ATOM 788 C C . ASP A 1 103 ? 2.617 19.266 10.055 1 96.75 103 ASP A C 1
ATOM 790 O O . ASP A 1 103 ? 1.683 19.953 9.641 1 96.75 103 ASP A O 1
ATOM 794 N N . LEU A 1 104 ? 3.404 19.641 10.969 1 97.44 104 LEU A N 1
ATOM 795 C CA . LEU A 1 104 ? 3.369 20.953 11.594 1 97.44 104 LEU A CA 1
ATOM 796 C C . LEU A 1 104 ? 4.77 21.547 11.688 1 97.44 104 LEU A C 1
ATOM 798 O O . LEU A 1 104 ? 5.75 20.812 11.852 1 97.44 104 LEU A O 1
ATOM 802 N N . ARG A 1 105 ? 4.789 22.844 11.648 1 97.12 105 ARG A N 1
ATOM 803 C CA . ARG A 1 105 ? 6.027 23.516 12.008 1 97.12 105 ARG A CA 1
ATOM 804 C C . ARG A 1 105 ? 6.449 23.156 13.43 1 97.12 105 ARG A C 1
ATOM 806 O O . ARG A 1 105 ? 5.605 23 14.312 1 97.12 105 ARG A O 1
ATOM 813 N N . ARG A 1 106 ? 7.742 23.203 13.617 1 95.19 106 ARG A N 1
ATOM 814 C CA . ARG A 1 106 ? 8.312 22.812 14.898 1 95.19 106 ARG A CA 1
ATOM 815 C C . ARG A 1 106 ? 7.758 23.656 16.031 1 95.19 106 ARG A C 1
ATOM 817 O O . ARG A 1 106 ? 7.461 23.156 17.109 1 95.19 106 ARG A O 1
ATOM 824 N N . ALA A 1 107 ? 7.562 24.875 15.766 1 95.19 107 ALA A N 1
ATOM 825 C CA . ALA A 1 107 ? 7.098 25.828 16.766 1 95.19 107 ALA A CA 1
ATOM 826 C C . ALA A 1 107 ? 5.695 25.469 17.25 1 95.19 107 ALA A C 1
ATOM 828 O O . ALA A 1 107 ? 5.266 25.922 18.312 1 95.19 107 ALA A O 1
ATOM 829 N N . GLU A 1 108 ? 4.977 24.656 16.5 1 96.25 108 GLU A N 1
ATOM 830 C CA . GLU A 1 108 ? 3.594 24.328 16.844 1 96.25 108 GLU A CA 1
ATOM 831 C C . GLU A 1 108 ? 3.506 22.969 17.531 1 96.25 108 GLU A C 1
ATOM 833 O O . GLU A 1 108 ? 2.438 22.578 18 1 96.25 108 GLU A O 1
ATOM 838 N N . TRP A 1 109 ? 4.602 22.266 17.609 1 94.94 109 TRP A N 1
ATOM 839 C CA . TRP A 1 109 ? 4.602 20.938 18.234 1 94.94 109 TRP A CA 1
ATOM 840 C C . TRP A 1 109 ? 4.246 21.031 19.703 1 94.94 109 TRP A C 1
ATOM 842 O O . TRP A 1 109 ? 4.707 21.938 20.406 1 94.94 109 TRP A O 1
ATOM 852 N N . GLY A 1 110 ? 3.426 20.109 20.109 1 93.31 110 GLY A N 1
ATOM 853 C CA . GLY A 1 110 ? 3.092 20.047 21.516 1 93.31 110 GLY A CA 1
ATOM 854 C C . GLY A 1 110 ? 2.109 21.109 21.953 1 93.31 110 GLY A C 1
ATOM 855 O O . GLY A 1 110 ? 1.862 21.281 23.156 1 93.31 110 GLY A O 1
ATOM 856 N N . ARG A 1 111 ? 1.565 21.828 21.016 1 94.38 111 ARG A N 1
ATOM 857 C CA . ARG A 1 111 ? 0.662 22.922 21.344 1 94.38 111 ARG A CA 1
ATOM 858 C C . ARG A 1 111 ? -0.792 22.516 21.141 1 94.38 111 ARG A C 1
ATOM 860 O O . ARG A 1 111 ? -1.696 23.344 21.234 1 94.38 111 ARG A O 1
ATOM 867 N N . GLY A 1 112 ? -1.003 21.312 20.719 1 95.38 112 GLY A N 1
ATOM 868 C CA . GLY A 1 112 ? -2.35 20.781 20.625 1 95.38 112 GLY A CA 1
ATOM 869 C C . GLY A 1 112 ? -3.035 21.125 19.312 1 95.38 112 GLY A C 1
ATOM 870 O O . GLY A 1 112 ? -4.246 20.938 19.172 1 95.38 112 GLY A O 1
ATOM 871 N N . VAL A 1 113 ? -2.324 21.594 18.359 1 97.19 113 VAL A N 1
ATOM 872 C CA . VAL A 1 113 ? -2.895 22.016 17.094 1 97.19 113 VAL A CA 1
ATOM 873 C C . VAL A 1 113 ? -3.527 20.828 16.375 1 97.19 113 VAL A C 1
ATOM 875 O O . VAL A 1 113 ? -4.715 20.859 16.047 1 97.19 113 VAL A O 1
ATOM 878 N N . MET A 1 114 ? -2.787 19.781 16.219 1 97.62 114 MET A N 1
ATOM 879 C CA . MET A 1 114 ? -3.291 18.625 15.484 1 97.62 114 MET A CA 1
ATOM 880 C C . MET A 1 114 ? -4.355 17.891 16.297 1 97.62 114 MET A C 1
ATOM 882 O O . MET A 1 114 ? -5.293 17.328 15.719 1 97.62 114 MET A O 1
ATOM 886 N N . ARG A 1 115 ? -4.207 17.938 17.578 1 96.88 115 ARG A N 1
ATOM 887 C CA . ARG A 1 115 ? -5.234 17.344 18.422 1 96.88 115 ARG A CA 1
ATOM 888 C C . ARG A 1 115 ? -6.598 17.969 18.156 1 96.88 115 ARG A C 1
ATOM 890 O O . ARG A 1 115 ? -7.621 17.281 18.219 1 96.88 115 ARG A O 1
ATOM 897 N N . GLN A 1 116 ? -6.582 19.203 17.891 1 97.12 116 GLN A N 1
ATOM 898 C CA . GLN A 1 116 ? -7.82 19.922 17.625 1 97.12 116 GLN A CA 1
ATOM 899 C C . GLN A 1 116 ? -8.312 19.656 16.203 1 97.12 116 GLN A C 1
ATOM 901 O O . GLN A 1 116 ? -9.516 19.516 15.977 1 97.12 116 GLN A O 1
ATOM 906 N N . ILE A 1 117 ? -7.496 19.516 15.266 1 97.94 117 ILE A N 1
ATOM 907 C CA . ILE A 1 117 ? -7.816 19.516 13.844 1 97.94 117 ILE A CA 1
ATOM 908 C C . ILE A 1 117 ? -8.172 18.109 13.383 1 97.94 117 ILE A C 1
ATOM 910 O O . ILE A 1 117 ? -9.102 17.922 12.594 1 97.94 117 ILE A O 1
ATOM 914 N N . LEU A 1 118 ? -7.477 17.125 13.898 1 98.19 118 LEU A N 1
ATOM 915 C CA . LEU A 1 118 ? -7.504 15.773 13.352 1 98.19 118 LEU A CA 1
ATOM 916 C C . LEU A 1 118 ? -8.898 15.172 13.461 1 98.19 118 LEU A C 1
ATOM 918 O O . LEU A 1 118 ? -9.375 14.523 12.523 1 98.19 118 LEU A O 1
ATOM 922 N N . PRO A 1 119 ? -9.656 15.406 14.602 1 98 119 PRO A N 1
ATOM 923 C CA . PRO A 1 119 ? -11.008 14.852 14.672 1 98 119 PRO A CA 1
ATOM 924 C C . PRO A 1 119 ? -11.898 15.328 13.531 1 98 119 PRO A C 1
ATOM 926 O O . PRO A 1 119 ? -12.75 14.57 13.047 1 98 119 PRO A O 1
ATOM 929 N N . TYR A 1 120 ? -11.727 16.516 13.109 1 97.81 120 TYR A N 1
ATOM 930 C CA . TYR A 1 120 ? -12.555 17.078 12.039 1 97.81 120 TYR A CA 1
ATOM 931 C C . TYR A 1 120 ? -12.148 16.5 10.688 1 97.81 120 TYR A C 1
ATOM 933 O O . TYR A 1 120 ? -13.008 16.219 9.844 1 97.81 120 TYR A O 1
ATOM 941 N N . VAL A 1 121 ? -10.883 16.328 10.477 1 98.12 121 VAL A N 1
ATOM 942 C CA . VAL A 1 121 ? -10.383 15.711 9.25 1 98.12 121 VAL A CA 1
ATOM 943 C C . VAL A 1 121 ? -10.859 14.266 9.156 1 98.12 121 VAL A C 1
ATOM 945 O O . VAL A 1 121 ? -11.328 13.828 8.102 1 98.12 121 VAL A O 1
ATOM 948 N N . LEU A 1 122 ? -10.75 13.57 10.273 1 98.25 122 LEU A N 1
ATOM 949 C CA . LEU A 1 122 ? -11.211 12.18 10.312 1 98.25 122 LEU A CA 1
ATOM 950 C C . LEU A 1 122 ? -12.711 12.102 10.07 1 98.25 122 LEU A C 1
ATOM 952 O O . LEU A 1 122 ? -13.188 11.234 9.336 1 98.25 122 LEU A O 1
ATOM 956 N N . SER A 1 123 ? -13.445 13.047 10.711 1 97.88 123 SER A N 1
ATOM 957 C CA . SER A 1 123 ? -14.891 13.102 10.5 1 97.88 123 SER A CA 1
ATOM 958 C C . SER A 1 123 ? -15.227 13.352 9.039 1 97.88 123 SER A C 1
ATOM 960 O O . SER A 1 123 ? -16.125 12.719 8.484 1 97.88 123 SER A O 1
ATOM 962 N N . PHE A 1 124 ? -14.555 14.258 8.422 1 97.25 124 PHE A N 1
ATOM 963 C CA . PHE A 1 124 ? -14.75 14.516 6.996 1 97.25 124 PHE A CA 1
ATOM 964 C C . PHE A 1 124 ? -14.531 13.25 6.18 1 97.25 124 PHE A C 1
ATOM 966 O O . PHE A 1 124 ? -15.32 12.938 5.289 1 97.25 124 PHE A O 1
ATOM 973 N N . GLY A 1 125 ? -13.438 12.492 6.445 1 97.12 125 GLY A N 1
ATOM 974 C CA . GLY A 1 125 ? -13.156 11.242 5.758 1 97.12 125 GLY A CA 1
ATOM 975 C C . GLY A 1 125 ? -14.258 10.211 5.918 1 97.12 125 GLY A C 1
ATOM 976 O O . GLY A 1 125 ? -14.734 9.648 4.934 1 97.12 125 GLY A O 1
ATOM 977 N N . PHE A 1 126 ? -14.688 10 7.145 1 97.75 126 PHE A N 1
ATOM 978 C CA . PHE A 1 126 ? -15.648 8.938 7.441 1 97.75 126 PHE A CA 1
ATOM 979 C C . PHE A 1 126 ? -17.047 9.352 7 1 97.75 126 PHE A C 1
ATOM 981 O O . PHE A 1 126 ? -17.797 8.539 6.438 1 97.75 126 PHE A O 1
ATOM 988 N N . ASN A 1 127 ? -17.391 10.594 7.203 1 96.38 127 ASN A N 1
ATOM 989 C CA . ASN A 1 127 ? -18.781 10.992 7.008 1 96.38 127 ASN A CA 1
ATOM 990 C C . ASN A 1 127 ? -19 11.609 5.633 1 96.38 127 ASN A C 1
ATOM 992 O O . ASN A 1 127 ? -19.953 11.266 4.938 1 96.38 127 ASN A O 1
ATOM 996 N N . ASP A 1 128 ? -18.172 12.555 5.277 1 94.94 128 ASP A N 1
ATOM 997 C CA . ASP A 1 128 ? -18.359 13.25 4.012 1 94.94 128 ASP A CA 1
ATOM 998 C C . ASP A 1 128 ? -17.875 12.406 2.834 1 94.94 128 ASP A C 1
ATOM 1000 O O . ASP A 1 128 ? -18.531 12.352 1.792 1 94.94 128 ASP A O 1
ATOM 1004 N N . LEU A 1 129 ? -16.75 11.727 3.018 1 94.56 129 LEU A N 1
ATOM 1005 C CA . LEU A 1 129 ? -16.219 10.898 1.944 1 94.56 129 LEU A CA 1
ATOM 1006 C C . LEU A 1 129 ? -16.703 9.461 2.07 1 94.56 129 LEU A C 1
ATOM 1008 O O . LEU A 1 129 ? -16.438 8.633 1.2 1 94.56 129 LEU A O 1
ATOM 1012 N N . SER A 1 130 ? -17.312 9.102 3.158 1 95.19 130 SER A N 1
ATOM 1013 C CA . SER A 1 130 ? -17.891 7.785 3.404 1 95.19 130 SER A CA 1
ATOM 1014 C C . SER A 1 130 ? -16.828 6.695 3.355 1 95.19 130 SER A C 1
ATOM 1016 O O . SER A 1 130 ? -17.062 5.617 2.805 1 95.19 130 SER A O 1
ATOM 1018 N N . LEU A 1 131 ? -15.695 6.98 3.873 1 96.75 131 LEU A N 1
ATOM 1019 C CA . LEU A 1 131 ? -14.648 5.969 3.977 1 96.75 131 LEU A CA 1
ATOM 1020 C C . LEU A 1 131 ? -15.008 4.93 5.031 1 96.75 131 LEU A C 1
ATOM 1022 O O . LEU A 1 131 ? -15.625 5.254 6.047 1 96.75 131 LEU A O 1
ATOM 1026 N N . ARG A 1 132 ? -14.633 3.699 4.828 1 97.69 132 ARG A N 1
ATOM 1027 C CA . ARG A 1 132 ? -14.766 2.629 5.812 1 97.69 132 ARG A CA 1
ATOM 1028 C C . ARG A 1 132 ? -13.555 2.596 6.742 1 97.69 132 ARG A C 1
ATOM 1030 O O . ARG A 1 132 ? -13.688 2.301 7.934 1 97.69 132 ARG A O 1
ATOM 1037 N N . ARG A 1 133 ? -12.453 2.92 6.168 1 98 133 ARG A N 1
ATOM 1038 C CA . ARG A 1 133 ? -11.172 2.77 6.855 1 98 133 ARG A CA 1
ATOM 1039 C C . ARG A 1 133 ? -10.258 3.957 6.574 1 98 133 ARG A C 1
ATOM 1041 O O . ARG A 1 133 ? -10.164 4.422 5.438 1 98 133 ARG A O 1
ATOM 1048 N N . ILE A 1 134 ? -9.68 4.535 7.594 1 98.5 134 ILE A N 1
ATOM 1049 C CA . ILE A 1 134 ? -8.578 5.484 7.477 1 98.5 134 ILE A CA 1
ATOM 1050 C C . ILE A 1 134 ? -7.312 4.883 8.078 1 98.5 134 ILE A C 1
ATOM 1052 O O . ILE A 1 134 ? -7.359 4.262 9.141 1 98.5 134 ILE A O 1
ATOM 1056 N N . GLU A 1 135 ? -6.242 4.949 7.324 1 98.44 135 GLU A N 1
ATOM 1057 C CA . GLU A 1 135 ? -4.977 4.391 7.789 1 98.44 135 GLU A CA 1
ATOM 1058 C C . GLU A 1 135 ? -3.879 5.449 7.805 1 98.44 135 GLU A C 1
ATOM 1060 O O . GLU A 1 135 ? -4.055 6.543 7.262 1 98.44 135 GLU A O 1
ATOM 1065 N N . ALA A 1 136 ? -2.832 5.172 8.469 1 98.19 136 ALA A N 1
ATOM 1066 C CA . ALA A 1 136 ? -1.634 6.004 8.539 1 98.19 136 ALA A CA 1
ATOM 1067 C C . ALA A 1 136 ? -0.374 5.148 8.602 1 98.19 136 ALA A C 1
ATOM 1069 O O . ALA A 1 136 ? -0.345 4.125 9.289 1 98.19 136 ALA A O 1
ATOM 1070 N N . MET A 1 137 ? 0.559 5.508 7.828 1 97.06 137 MET A N 1
ATOM 1071 C CA . MET A 1 137 ? 1.887 4.902 7.891 1 97.06 137 MET A CA 1
ATOM 1072 C C . MET A 1 137 ? 2.865 5.809 8.633 1 97.06 137 MET A C 1
ATOM 1074 O O . MET A 1 137 ? 3.031 6.973 8.266 1 97.06 137 MET A O 1
ATOM 1078 N N . VAL A 1 138 ? 3.451 5.281 9.672 1 97.44 138 VAL A N 1
ATOM 1079 C CA . VAL A 1 138 ? 4.34 6.066 10.516 1 97.44 138 VAL A CA 1
ATOM 1080 C C . VAL A 1 138 ? 5.711 5.395 10.594 1 97.44 138 VAL A C 1
ATOM 1082 O O . VAL A 1 138 ? 5.801 4.184 10.805 1 97.44 138 VAL A O 1
ATOM 1085 N N . THR A 1 139 ? 6.723 6.203 10.414 1 96.5 139 THR A N 1
ATOM 1086 C CA . THR A 1 139 ? 8.07 5.664 10.586 1 96.5 139 THR A CA 1
ATOM 1087 C C . THR A 1 139 ? 8.344 5.359 12.055 1 96.5 139 THR A C 1
ATOM 1089 O O . THR A 1 139 ? 8.047 6.172 12.93 1 96.5 139 THR A O 1
ATOM 1092 N N . LEU A 1 140 ? 8.875 4.176 12.297 1 95.81 140 LEU A N 1
ATOM 1093 C CA . LEU A 1 140 ? 9.211 3.801 13.664 1 95.81 140 LEU A CA 1
ATOM 1094 C C . LEU A 1 140 ? 10.156 4.82 14.289 1 95.81 140 LEU A C 1
ATOM 1096 O O . LEU A 1 140 ? 11.172 5.184 13.695 1 95.81 140 LEU A O 1
ATOM 1100 N N . GLY A 1 141 ? 9.859 5.273 15.477 1 94.38 141 GLY A N 1
ATOM 1101 C CA . GLY A 1 141 ? 10.625 6.309 16.141 1 94.38 141 GLY A CA 1
ATOM 1102 C C . GLY A 1 141 ? 9.875 7.621 16.281 1 94.38 141 GLY A C 1
ATOM 1103 O O . GLY A 1 141 ? 10.25 8.477 17.094 1 94.38 141 GLY A O 1
ATOM 1104 N N . ASN A 1 142 ? 8.914 7.84 15.375 1 94.19 142 ASN A N 1
ATOM 1105 C CA . ASN A 1 142 ? 8.094 9.039 15.453 1 94.19 142 ASN A CA 1
ATOM 1106 C C . ASN A 1 142 ? 7.02 8.914 16.531 1 94.19 142 ASN A C 1
ATOM 1108 O O . ASN A 1 142 ? 5.828 8.82 16.219 1 94.19 142 ASN A O 1
ATOM 1112 N N . ALA A 1 143 ? 7.406 9.047 17.75 1 94.25 143 ALA A N 1
ATOM 1113 C CA . ALA A 1 143 ? 6.555 8.789 18.906 1 94.25 143 ALA A CA 1
ATOM 1114 C C . ALA A 1 143 ? 5.395 9.781 18.969 1 94.25 143 ALA A C 1
ATOM 1116 O O . ALA A 1 143 ? 4.293 9.438 19.391 1 94.25 143 ALA A O 1
ATOM 1117 N N . ARG A 1 144 ? 5.66 11 18.547 1 92.94 144 ARG A N 1
ATOM 1118 C CA . ARG A 1 144 ? 4.625 12.023 18.578 1 92.94 144 ARG A CA 1
ATOM 1119 C C . ARG A 1 144 ? 3.457 11.656 17.672 1 92.94 144 ARG A C 1
ATOM 1121 O O . ARG A 1 144 ? 2.297 11.766 18.078 1 92.94 144 ARG A O 1
ATOM 1128 N N . SER A 1 145 ? 3.752 11.219 16.484 1 95.38 145 SER A N 1
ATOM 1129 C CA . SER A 1 145 ? 2.707 10.82 15.547 1 95.38 145 SER A CA 1
ATOM 1130 C C . SER A 1 145 ? 1.953 9.594 16.047 1 95.38 145 SER A C 1
ATOM 1132 O O . SER A 1 145 ? 0.726 9.531 15.953 1 95.38 145 SER A O 1
ATOM 1134 N N . CYS A 1 146 ? 2.654 8.641 16.609 1 97 146 CYS A N 1
ATOM 1135 C CA . CYS A 1 146 ? 2.031 7.449 17.172 1 97 146 CYS A CA 1
ATOM 1136 C C . CYS A 1 146 ? 1.037 7.816 18.266 1 97 146 CYS A C 1
ATOM 1138 O O . CYS A 1 146 ? -0.11 7.363 18.234 1 97 146 CYS A O 1
ATOM 1140 N N . ALA A 1 147 ? 1.483 8.641 19.188 1 96.81 147 ALA A N 1
ATOM 1141 C CA . ALA A 1 147 ? 0.64 9.039 20.312 1 96.81 147 ALA A CA 1
ATOM 1142 C C . ALA A 1 147 ? -0.617 9.758 19.828 1 96.81 147 ALA A C 1
ATOM 1144 O O . ALA A 1 147 ? -1.709 9.531 20.344 1 96.81 147 ALA A O 1
ATOM 1145 N N . LEU A 1 148 ? -0.453 10.617 18.828 1 97.56 148 LEU A N 1
ATOM 1146 C CA . LEU A 1 148 ? -1.578 11.367 18.281 1 97.56 148 LEU A CA 1
ATOM 1147 C C . LEU A 1 148 ? -2.605 10.422 17.672 1 97.56 148 LEU A C 1
ATOM 1149 O O . LEU A 1 148 ? -3.809 10.57 17.891 1 97.56 148 LEU A O 1
ATOM 1153 N N . LEU A 1 149 ? -2.174 9.469 16.891 1 98.06 149 LEU A N 1
ATOM 1154 C CA . LEU A 1 149 ? -3.062 8.516 16.234 1 98.06 149 LEU A CA 1
ATOM 1155 C C . LEU A 1 149 ? -3.797 7.668 17.281 1 98.06 149 LEU A C 1
ATOM 1157 O O . LEU A 1 149 ? -5.012 7.48 17.188 1 98.06 149 LEU A O 1
ATOM 1161 N N . GLU A 1 150 ? -3.051 7.195 18.234 1 98.06 150 GLU A N 1
ATOM 1162 C CA . GLU A 1 150 ? -3.648 6.375 19.297 1 98.06 150 GLU A CA 1
ATOM 1163 C C . GLU A 1 150 ? -4.703 7.156 20.078 1 98.06 150 GLU A C 1
ATOM 1165 O O . GLU A 1 150 ? -5.758 6.617 20.406 1 98.06 150 GLU A O 1
ATOM 1170 N N . ARG A 1 151 ? -4.414 8.375 20.344 1 97.25 151 ARG A N 1
ATOM 1171 C CA . ARG A 1 151 ? -5.352 9.242 21.047 1 97.25 151 ARG A CA 1
ATOM 1172 C C . ARG A 1 151 ? -6.641 9.414 20.25 1 97.25 151 ARG A C 1
ATOM 1174 O O . ARG A 1 151 ? -7.695 9.703 20.812 1 97.25 151 ARG A O 1
ATOM 1181 N N . HIS A 1 152 ? -6.555 9.258 18.969 1 97.94 152 HIS A N 1
ATOM 1182 C CA . HIS A 1 152 ? -7.707 9.531 18.125 1 97.94 152 HIS A CA 1
ATOM 1183 C C . HIS A 1 152 ? -8.312 8.234 17.578 1 97.94 152 HIS A C 1
ATOM 1185 O O . HIS A 1 152 ? -8.898 8.227 16.5 1 97.94 152 HIS A O 1
ATOM 1191 N N . GLY A 1 153 ? -8.141 7.152 18.219 1 97.81 153 GLY A N 1
ATOM 1192 C CA . GLY A 1 153 ? -8.898 5.934 18 1 97.81 153 GLY A CA 1
ATOM 1193 C C . GLY A 1 153 ? -8.242 4.996 17 1 97.81 153 GLY A C 1
ATOM 1194 O O . GLY A 1 153 ? -8.836 3.99 16.609 1 97.81 153 GLY A O 1
ATOM 1195 N N . PHE A 1 154 ? -7.035 5.316 16.562 1 98.62 154 PHE A N 1
ATOM 1196 C CA . PHE A 1 154 ? -6.316 4.391 15.703 1 98.62 154 PHE A CA 1
ATOM 1197 C C . PHE A 1 154 ? -5.707 3.254 16.516 1 98.62 154 PHE A C 1
ATOM 1199 O O . PHE A 1 154 ? -5.309 3.449 17.672 1 98.62 154 PHE A O 1
ATOM 1206 N N . SER A 1 155 ? -5.625 2.119 15.891 1 98.38 155 SER A N 1
ATOM 1207 C CA . SER A 1 155 ? -4.934 0.966 16.453 1 98.38 155 SER A CA 1
ATOM 1208 C C . SER A 1 155 ? -3.719 0.581 15.617 1 98.38 155 SER A C 1
ATOM 1210 O O . SER A 1 155 ? -3.77 0.625 14.391 1 98.38 155 SER A O 1
ATOM 1212 N N . LEU A 1 156 ? -2.652 0.222 16.281 1 98.5 156 LEU A N 1
ATOM 1213 C CA . LEU A 1 156 ? -1.51 -0.345 15.578 1 98.5 156 LEU A CA 1
ATOM 1214 C C . LEU A 1 156 ? -1.85 -1.719 15.008 1 98.5 156 LEU A C 1
ATOM 1216 O O . LEU A 1 156 ? -2.154 -2.648 15.758 1 98.5 156 LEU A O 1
ATOM 1220 N N . GLU A 1 157 ? -1.749 -1.765 13.734 1 98.69 157 GLU A N 1
ATOM 1221 C CA . GLU A 1 157 ? -2.176 -3.004 13.086 1 98.69 157 GLU A CA 1
ATOM 1222 C C . GLU A 1 157 ? -0.978 -3.838 12.648 1 98.69 157 GLU A C 1
ATOM 1224 O O . GLU A 1 157 ? -1.12 -5.023 12.344 1 98.69 157 GLU A O 1
ATOM 1229 N N . GLY A 1 158 ? 0.203 -3.209 12.602 1 98.5 158 GLY A N 1
ATOM 1230 C CA . GLY A 1 158 ? 1.373 -3.992 12.242 1 98.5 158 GLY A CA 1
ATOM 1231 C C . GLY A 1 158 ? 2.639 -3.162 12.141 1 98.5 158 GLY A C 1
ATOM 1232 O O . GLY A 1 158 ? 2.58 -1.931 12.133 1 98.5 158 GLY A O 1
ATOM 1233 N N . THR A 1 159 ? 3.738 -3.816 12.156 1 98.5 159 THR A N 1
ATOM 1234 C CA . THR A 1 159 ? 5.066 -3.262 11.922 1 98.5 159 THR A CA 1
ATOM 1235 C C . THR A 1 159 ? 5.715 -3.906 10.703 1 98.5 159 THR A C 1
ATOM 1237 O O . THR A 1 159 ? 5.996 -5.105 10.703 1 98.5 159 THR A O 1
ATOM 1240 N N . LEU A 1 160 ? 5.941 -3.16 9.688 1 98.06 160 LEU A N 1
ATOM 1241 C CA . LEU A 1 160 ? 6.543 -3.609 8.438 1 98.06 160 LEU A CA 1
ATOM 1242 C C . LEU A 1 160 ? 8.055 -3.381 8.445 1 98.06 160 LEU A C 1
ATOM 1244 O O . LEU A 1 160 ? 8.508 -2.24 8.352 1 98.06 160 LEU A O 1
ATOM 1248 N N . ARG A 1 161 ? 8.805 -4.449 8.523 1 98 161 ARG A N 1
ATOM 1249 C CA . ARG A 1 161 ? 10.25 -4.34 8.664 1 98 161 ARG A CA 1
ATOM 1250 C C . ARG A 1 161 ? 10.898 -3.893 7.359 1 98 161 ARG A C 1
ATOM 1252 O O . ARG A 1 161 ? 10.555 -4.395 6.289 1 98 161 ARG A O 1
ATOM 1259 N N . ASP A 1 162 ? 11.812 -2.863 7.426 1 97.56 162 ASP A N 1
ATOM 1260 C CA . ASP A 1 162 ? 12.602 -2.359 6.305 1 97.56 162 ASP A CA 1
ATOM 1261 C C . ASP A 1 162 ? 11.711 -1.981 5.129 1 97.56 162 ASP A C 1
ATOM 1263 O O . ASP A 1 162 ? 12.07 -2.199 3.969 1 97.56 162 ASP A O 1
ATOM 1267 N N . HIS A 1 163 ? 10.562 -1.419 5.391 1 96.56 163 HIS A N 1
ATOM 1268 C CA . HIS A 1 163 ? 9.539 -1.169 4.379 1 96.56 163 HIS A CA 1
ATOM 1269 C C . HIS A 1 163 ? 9.859 0.082 3.568 1 96.56 163 HIS A C 1
ATOM 1271 O O . HIS A 1 163 ? 9.438 0.207 2.418 1 96.56 163 HIS A O 1
ATOM 1277 N N . ALA A 1 164 ? 10.594 0.976 4.082 1 94.38 164 ALA A N 1
ATOM 1278 C CA . ALA A 1 164 ? 10.953 2.219 3.406 1 94.38 164 ALA A CA 1
ATOM 1279 C C . ALA A 1 164 ? 12.469 2.43 3.422 1 94.38 164 ALA A C 1
ATOM 1281 O O . ALA A 1 164 ? 13.164 1.91 4.297 1 94.38 164 ALA A O 1
ATOM 1282 N N . HIS A 1 165 ? 12.898 3.16 2.359 1 93.06 165 HIS A N 1
ATOM 1283 C CA . HIS A 1 165 ? 14.32 3.477 2.283 1 93.06 165 HIS A CA 1
ATOM 1284 C C . HIS A 1 165 ? 14.547 4.93 1.874 1 93.06 165 HIS A C 1
ATOM 1286 O O . HIS A 1 165 ? 14.258 5.305 0.734 1 93.06 165 HIS A O 1
ATOM 1292 N N . TRP A 1 166 ? 15.008 5.668 2.781 1 88.94 166 TRP A N 1
ATOM 1293 C CA . TRP A 1 166 ? 15.414 7.039 2.494 1 88.94 166 TRP A CA 1
ATOM 1294 C C . TRP A 1 166 ? 16.516 7.488 3.453 1 88.94 166 TRP A C 1
ATOM 1296 O O . TRP A 1 166 ? 16.734 6.867 4.496 1 88.94 166 TRP A O 1
ATOM 1306 N N . LYS A 1 167 ? 17.281 8.57 3.018 1 88.25 167 LYS A N 1
ATOM 1307 C CA . LYS A 1 167 ? 18.391 9.109 3.801 1 88.25 167 LYS A CA 1
ATOM 1308 C C . LYS A 1 167 ? 19.406 8.031 4.141 1 88.25 167 LYS A C 1
ATOM 1310 O O . LYS A 1 167 ? 19.891 7.961 5.27 1 88.25 167 LYS A O 1
ATOM 1315 N N . GLY A 1 168 ? 19.531 7 3.285 1 88.38 168 GLY A N 1
ATOM 1316 C CA . GLY A 1 168 ? 20.594 6.016 3.289 1 88.38 168 GLY A CA 1
ATOM 1317 C C . GLY A 1 168 ? 20.328 4.844 4.211 1 88.38 168 GLY A C 1
ATOM 1318 O O . GLY A 1 168 ? 21.219 4.047 4.496 1 88.38 168 GLY A O 1
ATOM 1319 N N . ARG A 1 169 ? 19.156 4.77 4.688 1 92.5 169 ARG A N 1
ATOM 1320 C CA . ARG A 1 169 ? 18.891 3.65 5.582 1 92.5 169 ARG A CA 1
ATOM 1321 C C . ARG A 1 169 ? 17.469 3.123 5.387 1 92.5 169 ARG A C 1
ATOM 1323 O O . ARG A 1 169 ? 16.625 3.809 4.812 1 92.5 169 ARG A O 1
ATOM 1330 N N . TYR A 1 170 ? 17.266 1.896 5.828 1 94.88 170 TYR A N 1
ATOM 1331 C CA . TYR A 1 170 ? 15.945 1.296 5.84 1 94.88 170 TYR A CA 1
ATOM 1332 C C . TYR A 1 170 ? 15.203 1.641 7.129 1 94.88 170 TYR A C 1
ATOM 1334 O O . TYR A 1 170 ? 15.812 1.731 8.195 1 94.88 170 TYR A O 1
ATOM 1342 N N . TRP A 1 171 ? 13.898 1.836 6.965 1 95.5 171 TRP A N 1
ATOM 1343 C CA . TRP A 1 171 ? 13.039 2.164 8.094 1 95.5 171 TRP A CA 1
ATOM 1344 C C . TRP A 1 171 ? 11.906 1.149 8.234 1 95.5 171 TRP A C 1
ATOM 1346 O O . TRP A 1 171 ? 11.289 0.762 7.238 1 95.5 171 TRP A O 1
ATOM 1356 N N . ASP A 1 172 ? 11.766 0.732 9.523 1 97.5 172 ASP A N 1
ATOM 1357 C CA . ASP A 1 172 ? 10.508 0.058 9.82 1 97.5 172 ASP A CA 1
ATOM 1358 C C . ASP A 1 172 ? 9.336 1.041 9.797 1 97.5 172 ASP A C 1
ATOM 1360 O O . ASP A 1 172 ? 9.461 2.172 10.266 1 97.5 172 ASP A O 1
ATOM 1364 N N . GLN A 1 173 ? 8.234 0.58 9.203 1 97.38 173 GLN A N 1
ATOM 1365 C CA . GLN A 1 173 ? 7.027 1.396 9.156 1 97.38 173 GLN A CA 1
ATOM 1366 C C . GLN A 1 173 ? 5.914 0.771 9.992 1 97.38 173 GLN A C 1
ATOM 1368 O O . GLN A 1 173 ? 5.734 -0.448 9.984 1 97.38 173 GLN A O 1
ATOM 1373 N N . LEU A 1 174 ? 5.273 1.604 10.75 1 98.44 174 LEU A N 1
ATOM 1374 C CA . LEU A 1 174 ? 4.082 1.216 11.492 1 98.44 174 LEU A CA 1
ATOM 1375 C C . LEU A 1 174 ? 2.82 1.509 10.688 1 98.44 174 LEU A C 1
ATOM 1377 O O . LEU A 1 174 ? 2.707 2.566 10.07 1 98.44 174 LEU A O 1
ATOM 1381 N N . ILE A 1 175 ? 1.94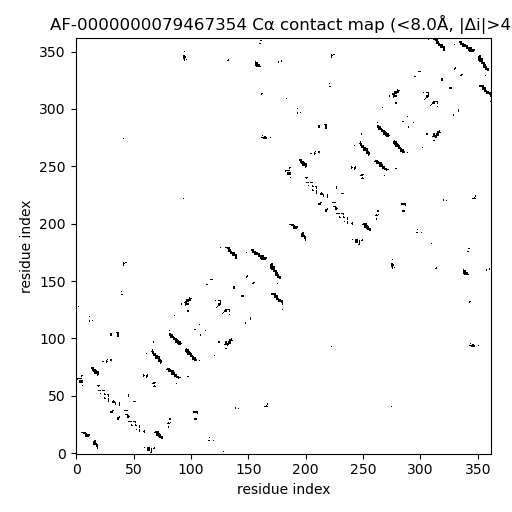5 0.546 10.664 1 98.31 175 ILE A N 1
ATOM 1382 C CA . ILE A 1 175 ? 0.655 0.785 10.023 1 98.31 175 ILE A CA 1
ATOM 1383 C C . ILE A 1 175 ? -0.435 0.894 11.086 1 98.31 175 ILE A C 1
ATOM 1385 O O . ILE A 1 175 ? -0.626 -0.026 11.891 1 98.31 175 ILE A O 1
ATOM 1389 N N . TYR A 1 176 ? -1.059 2.043 11.117 1 98.69 176 TYR A N 1
ATOM 1390 C CA . TYR A 1 176 ? -2.209 2.297 11.977 1 98.69 176 TYR A CA 1
ATOM 1391 C C . TYR A 1 176 ? -3.502 2.303 11.164 1 98.69 176 TYR A C 1
ATOM 1393 O O . TYR A 1 176 ? -3.523 2.756 10.023 1 98.69 176 TYR A O 1
ATOM 1401 N N . GLY A 1 177 ? -4.562 1.74 11.758 1 98.62 177 GLY A N 1
ATOM 1402 C CA . GLY A 1 177 ? -5.867 1.752 11.109 1 98.62 177 GLY A CA 1
ATOM 1403 C C . GLY A 1 177 ? -6.992 2.148 12.047 1 98.62 177 GLY A C 1
ATOM 1404 O O . GLY A 1 177 ? -6.938 1.862 13.25 1 98.62 177 GLY A O 1
ATOM 1405 N N . ARG A 1 178 ? -7.949 2.811 11.539 1 98.62 178 ARG A N 1
ATOM 1406 C CA . ARG A 1 178 ? -9.188 3.174 12.211 1 98.62 178 ARG A CA 1
ATOM 1407 C C . ARG A 1 178 ? -10.391 2.977 11.297 1 98.62 178 ARG A C 1
ATOM 1409 O O . ARG A 1 178 ? -10.375 3.404 10.141 1 98.62 178 ARG A O 1
ATOM 1416 N N . LEU A 1 179 ? -11.406 2.252 11.797 1 98 179 LEU A N 1
ATOM 1417 C CA . LEU A 1 179 ? -12.609 1.985 11.016 1 98 179 LEU A CA 1
ATOM 1418 C C . LEU A 1 179 ? -13.719 2.969 11.375 1 98 179 LEU A C 1
ATOM 1420 O O . LEU A 1 179 ? -13.734 3.52 12.484 1 98 179 LEU A O 1
ATOM 1424 N N . SER A 1 180 ? -14.547 3.131 10.375 1 95.19 180 SER A N 1
ATOM 1425 C CA . SER A 1 180 ? -15.734 3.936 10.648 1 95.19 180 SER A CA 1
ATOM 1426 C C . SER A 1 180 ? -16.625 3.277 11.703 1 95.19 180 SER A C 1
ATOM 1428 O O . SER A 1 180 ? -16.656 2.051 11.812 1 95.19 180 SER A O 1
ATOM 1430 N N . ASP A 1 181 ? -17.25 3.988 12.594 1 83 181 ASP A N 1
ATOM 1431 C CA . ASP A 1 181 ? -18.141 3.465 13.617 1 83 181 ASP A CA 1
ATOM 1432 C C . ASP A 1 181 ? -19.391 2.854 12.992 1 83 181 ASP A C 1
ATOM 1434 O O . ASP A 1 181 ? -19.828 3.271 11.914 1 83 181 ASP A O 1
ATOM 1438 N N . MET B 1 1 ? 18.172 1.027 -16.734 1 50.28 1 MET B N 1
ATOM 1439 C CA . MET B 1 1 ? 18.203 -0.132 -17.609 1 50.28 1 MET B CA 1
ATOM 1440 C C . MET B 1 1 ? 17 -1.035 -17.375 1 50.28 1 MET B C 1
ATOM 1442 O O . MET B 1 1 ? 16.516 -1.138 -16.25 1 50.28 1 MET B O 1
ATOM 1446 N N . SER B 1 2 ? 16.156 -1.328 -18.391 1 72.81 2 SER B N 1
ATOM 1447 C CA . SER B 1 2 ? 15 -2.221 -18.328 1 72.81 2 SER B CA 1
ATOM 1448 C C . SER B 1 2 ? 15.391 -3.584 -17.766 1 72.81 2 SER B C 1
ATOM 1450 O O . SER B 1 2 ? 16.453 -4.113 -18.078 1 72.81 2 SER B O 1
ATOM 1452 N N . LEU B 1 3 ? 14.844 -4.086 -16.656 1 82.19 3 LEU B N 1
ATOM 1453 C CA . LEU B 1 3 ? 15.117 -5.375 -16.031 1 82.19 3 LEU B CA 1
ATOM 1454 C C . LEU B 1 3 ? 14.797 -6.523 -16.984 1 82.19 3 LEU B C 1
ATOM 1456 O O . LEU B 1 3 ? 15.203 -7.664 -16.75 1 82.19 3 LEU B O 1
ATOM 1460 N N . GLY B 1 4 ? 14.133 -6.191 -18.156 1 89.62 4 GLY B N 1
ATOM 1461 C CA . GLY B 1 4 ? 13.789 -7.188 -19.156 1 89.62 4 GLY B CA 1
ATOM 1462 C C . GLY B 1 4 ? 12.797 -8.219 -18.656 1 89.62 4 GLY B C 1
ATOM 1463 O O . GLY B 1 4 ? 12.867 -9.391 -19.031 1 89.62 4 GLY B O 1
ATOM 1464 N N . LEU B 1 5 ? 11.953 -7.82 -17.75 1 91.06 5 LEU B N 1
ATOM 1465 C CA . LEU B 1 5 ? 11.016 -8.734 -17.094 1 91.06 5 LEU B CA 1
ATOM 1466 C C . LEU B 1 5 ? 10.023 -9.305 -18.109 1 91.06 5 LEU B C 1
ATOM 1468 O O . LEU B 1 5 ? 9.547 -10.43 -17.953 1 91.06 5 LEU B O 1
ATOM 1472 N N . ALA B 1 6 ? 9.781 -8.578 -19.172 1 90.06 6 ALA B N 1
ATOM 1473 C CA . ALA B 1 6 ? 8.805 -8.977 -20.188 1 90.06 6 ALA B CA 1
ATOM 1474 C C . ALA B 1 6 ? 9.266 -10.227 -20.922 1 90.06 6 ALA B C 1
ATOM 1476 O O . ALA B 1 6 ? 8.461 -10.914 -21.562 1 90.06 6 ALA B O 1
ATOM 1477 N N . ASN B 1 7 ? 10.57 -10.578 -20.844 1 91.75 7 ASN B N 1
ATOM 1478 C CA . ASN B 1 7 ? 11.125 -11.727 -21.562 1 91.75 7 ASN B CA 1
ATOM 1479 C C . ASN B 1 7 ? 11.836 -12.688 -20.609 1 91.75 7 ASN B C 1
ATOM 1481 O O . ASN B 1 7 ? 12.547 -13.594 -21.047 1 91.75 7 ASN B O 1
ATOM 1485 N N . CYS B 1 8 ? 11.664 -12.531 -19.406 1 94.38 8 CYS B N 1
ATOM 1486 C CA . CYS B 1 8 ? 12.367 -13.312 -18.391 1 94.38 8 CYS B CA 1
ATOM 1487 C C . CYS B 1 8 ? 11.68 -14.656 -18.172 1 94.38 8 CYS B C 1
ATOM 1489 O O . CYS B 1 8 ? 10.547 -14.711 -17.688 1 94.38 8 CYS B O 1
ATOM 1491 N N . VAL B 1 9 ? 12.422 -15.727 -18.531 1 95.31 9 VAL B N 1
ATOM 1492 C CA . VAL B 1 9 ? 11.914 -17.078 -18.359 1 95.31 9 VAL B CA 1
ATOM 1493 C C . VAL B 1 9 ? 12.719 -17.797 -17.281 1 95.31 9 VAL B C 1
ATOM 1495 O O . VAL B 1 9 ? 13.953 -17.75 -17.281 1 95.31 9 VAL B O 1
ATOM 1498 N N . LEU B 1 10 ? 12.016 -18.375 -16.328 1 95.88 10 LEU B N 1
ATOM 1499 C CA . LEU B 1 10 ? 12.656 -19.141 -15.273 1 95.88 10 LEU B CA 1
ATOM 1500 C C . LEU B 1 10 ? 12.32 -20.625 -15.398 1 95.88 10 LEU B C 1
ATOM 1502 O O . LEU B 1 10 ? 11.172 -20.984 -15.68 1 95.88 10 LEU B O 1
ATOM 1506 N N . LYS B 1 11 ? 13.32 -21.5 -15.281 1 96.06 11 LYS B N 1
ATOM 1507 C CA . LYS B 1 11 ? 13.125 -22.953 -15.234 1 96.06 11 LYS B CA 1
ATOM 1508 C C . LYS B 1 11 ? 13.305 -23.484 -13.812 1 96.06 11 LYS B C 1
ATOM 1510 O O . LYS B 1 11 ? 14.328 -23.219 -13.172 1 96.06 11 LYS B O 1
ATOM 1515 N N . VAL B 1 12 ? 12.312 -24.141 -13.312 1 96.88 12 VAL B N 1
ATOM 1516 C CA . VAL B 1 12 ? 12.312 -24.688 -11.961 1 96.88 12 VAL B CA 1
ATOM 1517 C C . VAL B 1 12 ? 11.914 -26.156 -11.992 1 96.88 12 VAL B C 1
ATOM 1519 O O . VAL B 1 12 ? 10.727 -26.5 -12.047 1 96.88 12 VAL B O 1
ATOM 1522 N N . GLY B 1 13 ? 12.914 -27.016 -11.875 1 96.19 13 GLY B N 1
ATOM 1523 C CA . GLY B 1 13 ? 12.594 -28.422 -12.023 1 96.19 13 GLY B CA 1
ATOM 1524 C C . GLY B 1 13 ? 11.852 -28.734 -13.312 1 96.19 13 GLY B C 1
ATOM 1525 O O . GLY B 1 13 ? 12.344 -28.422 -14.398 1 96.19 13 GLY B O 1
ATOM 1526 N N . GLU B 1 14 ? 10.633 -29.266 -13.156 1 97.19 14 GLU B N 1
ATOM 1527 C CA . GLU B 1 14 ? 9.852 -29.625 -14.336 1 97.19 14 GLU B CA 1
ATOM 1528 C C . GLU B 1 14 ? 8.953 -28.484 -14.781 1 97.19 14 GLU B C 1
ATOM 1530 O O . GLU B 1 14 ? 8.148 -28.641 -15.703 1 97.19 14 GLU B O 1
ATOM 1535 N N . TYR B 1 15 ? 9.133 -27.391 -14.117 1 98 15 TYR B N 1
ATOM 1536 C CA . TYR B 1 15 ? 8.242 -26.281 -14.422 1 98 15 TYR B CA 1
ATOM 1537 C C . TYR B 1 15 ? 8.969 -25.188 -15.203 1 98 15 TYR B C 1
ATOM 1539 O O . TYR B 1 15 ? 10.172 -24.984 -15.016 1 98 15 TYR B O 1
ATOM 1547 N N . THR B 1 16 ? 8.266 -24.578 -16.094 1 97.44 16 THR B N 1
ATOM 1548 C CA . THR B 1 16 ? 8.703 -23.375 -16.797 1 97.44 16 THR B CA 1
ATOM 1549 C C . THR B 1 16 ? 7.82 -22.188 -16.438 1 97.44 16 THR B C 1
ATOM 1551 O O . THR B 1 16 ? 6.594 -22.281 -16.516 1 97.44 16 THR B O 1
ATOM 1554 N N . LEU B 1 17 ? 8.414 -21.141 -15.984 1 97.75 17 LEU B N 1
ATOM 1555 C CA . LEU B 1 17 ? 7.75 -19.875 -15.711 1 97.75 17 LEU B CA 1
ATOM 1556 C C . LEU B 1 17 ? 8.055 -18.859 -16.797 1 97.75 17 LEU B C 1
ATOM 1558 O O . LEU B 1 17 ? 9.211 -18.484 -17 1 97.75 17 LEU B O 1
ATOM 1562 N N . SER B 1 18 ? 7.031 -18.438 -17.531 1 96.44 18 SER B N 1
ATOM 1563 C CA . SER B 1 18 ? 7.223 -17.469 -18.609 1 96.44 18 SER B CA 1
ATOM 1564 C C . SER B 1 18 ? 6.207 -16.328 -18.531 1 96.44 18 SER B C 1
ATOM 1566 O O . SER B 1 18 ? 5.078 -16.531 -18.078 1 96.44 18 SER B O 1
ATOM 1568 N N . PRO B 1 19 ? 6.609 -15.125 -18.938 1 96.38 19 PRO B N 1
ATOM 1569 C CA . PRO B 1 19 ? 5.676 -13.992 -18.875 1 96.38 19 PRO B CA 1
ATOM 1570 C C . PRO B 1 19 ? 4.387 -14.25 -19.641 1 96.38 19 PRO B C 1
ATOM 1572 O O . PRO B 1 19 ? 4.395 -14.984 -20.641 1 96.38 19 PRO B O 1
ATOM 1575 N N . LEU B 1 20 ? 3.295 -13.633 -19.188 1 96.56 20 LEU B N 1
ATOM 1576 C CA . LEU B 1 20 ? 1.991 -13.75 -19.828 1 96.56 20 LEU B CA 1
ATOM 1577 C C . LEU B 1 20 ? 2.072 -13.352 -21.297 1 96.56 20 LEU B C 1
ATOM 1579 O O . LEU B 1 20 ? 2.74 -12.375 -21.641 1 96.56 20 LEU B O 1
ATOM 1583 N N . GLN B 1 21 ? 1.402 -14.125 -22.125 1 94.5 21 GLN B N 1
ATOM 1584 C CA . GLN B 1 21 ? 1.268 -13.836 -23.547 1 94.5 21 GLN B CA 1
ATOM 1585 C C . GLN B 1 21 ? -0.184 -13.953 -24 1 94.5 21 GLN B C 1
ATOM 1587 O O . GLN B 1 21 ? -1.01 -14.547 -23.297 1 94.5 21 GLN B O 1
ATOM 1592 N N . ARG B 1 22 ? -0.439 -13.406 -25.125 1 94.62 22 ARG B N 1
ATOM 1593 C CA . ARG B 1 22 ? -1.804 -13.367 -25.641 1 94.62 22 ARG B CA 1
ATOM 1594 C C . ARG B 1 22 ? -2.387 -14.773 -25.75 1 94.62 22 ARG B C 1
ATOM 1596 O O . ARG B 1 22 ? -3.574 -14.984 -25.484 1 94.62 22 ARG B O 1
ATOM 1603 N N . ASP B 1 23 ? -1.646 -15.758 -26.062 1 94.75 23 ASP B N 1
ATOM 1604 C CA . ASP B 1 23 ? -2.107 -17.125 -26.281 1 94.75 23 ASP B CA 1
ATOM 1605 C C . ASP B 1 23 ? -2.436 -17.797 -24.953 1 94.75 23 ASP B C 1
ATOM 1607 O O . ASP B 1 23 ? -2.963 -18.922 -24.938 1 94.75 23 ASP B O 1
ATOM 1611 N N . ASP B 1 24 ? -2.186 -17.141 -23.844 1 97.12 24 ASP B N 1
ATOM 1612 C CA . ASP B 1 24 ? -2.463 -17.703 -22.531 1 97.12 24 ASP B CA 1
ATOM 1613 C C . ASP B 1 24 ? -3.916 -17.469 -22.125 1 97.12 24 ASP B C 1
ATOM 1615 O O . ASP B 1 24 ? -4.352 -17.922 -21.062 1 97.12 24 ASP B O 1
ATOM 1619 N N . ALA B 1 25 ? -4.684 -16.781 -22.938 1 97.62 25 ALA B N 1
ATOM 1620 C CA . ALA B 1 25 ? -5.996 -16.266 -22.562 1 97.62 25 ALA B CA 1
ATOM 1621 C C . ALA B 1 25 ? -6.934 -17.406 -22.156 1 97.62 25 ALA B C 1
ATOM 1623 O O . ALA B 1 25 ? -7.598 -17.328 -21.125 1 97.62 25 ALA B O 1
ATOM 1624 N N . GLU B 1 26 ? -6.98 -18.453 -22.938 1 97 26 GLU B N 1
ATOM 1625 C CA . GLU B 1 26 ? -7.871 -19.562 -22.641 1 97 26 GLU B CA 1
ATOM 1626 C C . GLU B 1 26 ? -7.48 -20.234 -21.328 1 97 26 GLU B C 1
ATOM 1628 O O . GLU B 1 26 ? -8.344 -20.609 -20.531 1 97 26 GLU B O 1
ATOM 1633 N N . GLY B 1 27 ? -6.211 -20.469 -21.141 1 97.25 27 GLY B N 1
ATOM 1634 C CA . GLY B 1 27 ? -5.734 -21.062 -19.906 1 97.25 27 GLY B CA 1
ATOM 1635 C C . GLY B 1 27 ? -6.047 -20.219 -18.672 1 97.25 27 GLY B C 1
ATOM 1636 O O . GLY B 1 27 ? -6.449 -20.75 -17.641 1 97.25 27 GLY B O 1
ATOM 1637 N N . LEU B 1 28 ? -5.871 -18.906 -18.828 1 97.56 28 LEU B N 1
ATOM 1638 C CA . LEU B 1 28 ? -6.188 -18 -17.734 1 97.56 28 LEU B CA 1
ATOM 1639 C C . LEU B 1 28 ? -7.684 -18.016 -17.438 1 97.56 28 LEU B C 1
ATOM 1641 O O . LEU B 1 28 ? -8.094 -17.969 -16.266 1 97.56 28 LEU B O 1
ATOM 1645 N N . PHE B 1 29 ? -8.453 -17.984 -18.5 1 97.75 29 PHE B N 1
ATOM 1646 C CA . PHE B 1 29 ? -9.898 -18.062 -18.328 1 97.75 29 PHE B CA 1
ATOM 1647 C C . PHE B 1 29 ? -10.281 -19.297 -17.5 1 97.75 29 PHE B C 1
ATOM 1649 O O . PHE B 1 29 ? -11.023 -19.188 -16.531 1 97.75 29 PHE B O 1
ATOM 1656 N N . GLU B 1 30 ? -9.695 -20.406 -17.859 1 96.88 30 GLU B N 1
ATOM 1657 C CA . GLU B 1 30 ? -9.992 -21.656 -17.156 1 96.88 30 GLU B CA 1
ATOM 1658 C C . GLU B 1 30 ? -9.531 -21.578 -15.703 1 96.88 30 GLU B C 1
ATOM 1660 O O . GLU B 1 30 ? -10.18 -22.125 -14.805 1 96.88 30 GLU B O 1
ATOM 1665 N N . LEU B 1 31 ? -8.438 -20.984 -15.461 1 97.31 31 LEU B N 1
ATOM 1666 C CA . LEU B 1 31 ? -7.883 -20.844 -14.117 1 97.31 31 LEU B CA 1
ATOM 1667 C C . LEU B 1 31 ? -8.805 -20 -13.234 1 97.31 31 LEU B C 1
ATOM 1669 O O . LEU B 1 31 ? -9.188 -20.438 -12.148 1 97.31 31 LEU B O 1
ATOM 1673 N N . PHE B 1 32 ? -9.289 -18.828 -13.75 1 96.69 32 PHE B N 1
ATOM 1674 C CA . PHE B 1 32 ? -9.922 -17.828 -12.898 1 96.69 32 PHE B CA 1
ATOM 1675 C C . PHE B 1 32 ? -11.438 -17.906 -13.008 1 96.69 32 PHE B C 1
ATOM 1677 O O . PHE B 1 32 ? -12.156 -17.188 -12.297 1 96.69 32 PHE B O 1
ATOM 1684 N N . ARG B 1 33 ? -11.93 -18.766 -13.891 1 96.5 33 ARG B N 1
ATOM 1685 C CA . ARG B 1 33 ? -13.375 -18.969 -13.906 1 96.5 33 ARG B CA 1
ATOM 1686 C C . ARG B 1 33 ? -13.828 -19.797 -12.711 1 96.5 33 ARG B C 1
ATOM 1688 O O . ARG B 1 33 ? -15.016 -19.844 -12.391 1 96.5 33 ARG B O 1
ATOM 1695 N N . ASP B 1 34 ? -12.945 -20.562 -12.18 1 96.44 34 ASP B N 1
ATOM 1696 C CA . ASP B 1 34 ? -13.242 -21.359 -11 1 96.44 34 ASP B CA 1
ATOM 1697 C C . ASP B 1 34 ? -13.445 -20.469 -9.766 1 96.44 34 ASP B C 1
ATOM 1699 O O . ASP B 1 34 ? -12.508 -19.812 -9.312 1 96.44 34 ASP B O 1
ATOM 1703 N N . PRO B 1 35 ? -14.609 -20.484 -9.18 1 94.88 35 PRO B N 1
ATOM 1704 C CA . PRO B 1 35 ? -14.891 -19.594 -8.062 1 94.88 35 PRO B CA 1
ATOM 1705 C C . PRO B 1 35 ? -14.047 -19.906 -6.824 1 94.88 35 PRO B C 1
ATOM 1707 O O . PRO B 1 35 ? -13.781 -19.031 -6.012 1 94.88 35 PRO B O 1
ATOM 1710 N N . LEU B 1 36 ? -13.633 -21.094 -6.699 1 94.38 36 LEU B N 1
ATOM 1711 C CA . LEU B 1 36 ? -12.82 -21.453 -5.543 1 94.38 36 LEU B CA 1
ATOM 1712 C C . LEU B 1 36 ? -11.406 -20.875 -5.68 1 94.38 36 LEU B C 1
ATOM 1714 O O . LEU B 1 36 ? -10.797 -20.469 -4.684 1 94.38 36 LEU B O 1
ATOM 1718 N N . VAL B 1 37 ? -10.883 -20.812 -6.879 1 94.5 37 VAL B N 1
ATOM 1719 C CA . VAL B 1 37 ? -9.578 -20.219 -7.129 1 94.5 37 VAL B CA 1
ATOM 1720 C C . VAL B 1 37 ? -9.648 -18.703 -6.883 1 94.5 37 VAL B C 1
ATOM 1722 O O . VAL B 1 37 ? -8.742 -18.125 -6.281 1 94.5 37 VAL B O 1
ATOM 1725 N N . ALA B 1 38 ? -10.742 -18.125 -7.254 1 93.06 38 ALA B N 1
ATOM 1726 C CA . ALA B 1 38 ? -10.891 -16.672 -7.191 1 93.06 38 ALA B CA 1
ATOM 1727 C C . ALA B 1 38 ? -11.461 -16.234 -5.848 1 93.06 38 ALA B C 1
ATOM 1729 O O . ALA B 1 38 ? -11.711 -15.047 -5.629 1 93.06 38 ALA B O 1
ATOM 1730 N N . GLU B 1 39 ? -11.719 -17.125 -4.945 1 90.38 39 GLU B N 1
ATOM 1731 C CA . GLU B 1 39 ? -12.477 -16.875 -3.723 1 90.38 39 GLU B CA 1
ATOM 1732 C C . GLU B 1 39 ? -11.875 -15.711 -2.928 1 90.38 39 GLU B C 1
ATOM 1734 O O . GLU B 1 39 ? -12.594 -14.805 -2.5 1 90.38 39 GLU B O 1
ATOM 1739 N N . TYR B 1 40 ? -10.594 -15.703 -2.793 1 89.94 40 TYR B N 1
ATOM 1740 C CA . TYR B 1 40 ? -9.938 -14.727 -1.938 1 89.94 40 TYR B CA 1
ATOM 1741 C C . TYR B 1 40 ? -9.289 -13.625 -2.768 1 89.94 40 TYR B C 1
ATOM 1743 O O . TYR B 1 40 ? -8.414 -12.906 -2.279 1 89.94 40 TYR B O 1
ATOM 1751 N N . MET B 1 41 ? -9.68 -13.562 -4.012 1 87.75 41 MET B N 1
ATOM 1752 C CA . MET B 1 41 ? -9.148 -12.539 -4.906 1 87.75 41 MET B CA 1
ATOM 1753 C C . MET B 1 41 ? -10.172 -11.422 -5.121 1 87.75 41 MET B C 1
ATOM 1755 O O . MET B 1 41 ? -11.375 -11.633 -4.957 1 87.75 41 MET B O 1
ATOM 1759 N N . ASP B 1 42 ? -9.641 -10.242 -5.473 1 83.56 42 ASP B N 1
ATOM 1760 C CA . ASP B 1 42 ? -10.477 -9.07 -5.703 1 83.56 42 ASP B CA 1
ATOM 1761 C C . ASP B 1 42 ? -11.086 -9.086 -7.102 1 83.56 42 ASP B C 1
ATOM 1763 O O . ASP B 1 42 ? -11.336 -8.039 -7.695 1 83.56 42 ASP B O 1
ATOM 1767 N N . ILE B 1 43 ? -11.195 -10.227 -7.703 1 81.38 43 ILE B N 1
ATOM 1768 C CA . ILE B 1 43 ? -11.836 -10.344 -9.008 1 81.38 43 ILE B CA 1
ATOM 1769 C C . ILE B 1 43 ? -13 -11.32 -8.93 1 81.38 43 ILE B C 1
ATOM 1771 O O . ILE B 1 43 ? -12.953 -12.297 -8.172 1 81.38 43 ILE B O 1
ATOM 1775 N N . ALA B 1 44 ? -14.008 -11.031 -9.672 1 88.19 44 ALA B N 1
ATOM 1776 C CA . ALA B 1 44 ? -15.039 -12.047 -9.914 1 88.19 44 ALA B CA 1
ATOM 1777 C C . ALA B 1 44 ? -14.523 -13.148 -10.828 1 88.19 44 ALA B C 1
ATOM 1779 O O . ALA B 1 44 ? -13.594 -12.93 -11.617 1 88.19 44 ALA B O 1
ATOM 1780 N N . PRO B 1 45 ? -15.094 -14.328 -10.578 1 94 45 PRO B N 1
ATOM 1781 C CA . PRO B 1 45 ? -14.75 -15.359 -11.57 1 94 45 PRO B CA 1
ATOM 1782 C C . PRO B 1 45 ? -14.977 -14.883 -13.008 1 94 45 PRO B C 1
ATOM 1784 O O . PRO B 1 45 ? -15.984 -14.242 -13.297 1 94 45 PRO B O 1
ATOM 1787 N N . LEU B 1 46 ? -13.945 -15.172 -13.805 1 95.44 46 LEU B N 1
ATOM 1788 C CA . LEU B 1 46 ? -14.047 -14.711 -15.188 1 95.44 46 LEU B CA 1
ATOM 1789 C C . LEU B 1 46 ? -15.242 -15.352 -15.883 1 95.44 46 LEU B C 1
ATOM 1791 O O . LEU B 1 46 ? -15.531 -16.531 -15.68 1 95.44 46 LEU B O 1
ATOM 1795 N N . GLU B 1 47 ? -15.859 -14.57 -16.641 1 95.88 47 GLU B N 1
ATOM 1796 C CA . GLU B 1 47 ? -17.047 -15.047 -17.344 1 95.88 47 GLU B CA 1
ATOM 1797 C C . GLU B 1 47 ? -16.781 -15.242 -18.828 1 95.88 47 GLU B C 1
ATOM 1799 O O . GLU B 1 47 ? -17.609 -15.797 -19.547 1 95.88 47 GLU B O 1
ATOM 1804 N N . SER B 1 48 ? -15.602 -14.711 -19.312 1 96.62 48 SER B N 1
ATOM 1805 C CA . SER B 1 48 ? -15.266 -14.836 -20.719 1 96.62 48 SER B CA 1
ATOM 1806 C C . SER B 1 48 ? -13.758 -14.766 -20.938 1 96.62 48 SER B C 1
ATOM 1808 O O . SER B 1 48 ? -13.016 -14.289 -20.078 1 96.62 48 SER B O 1
ATOM 1810 N N . VAL B 1 49 ? -13.367 -15.219 -22.094 1 96.75 49 VAL B N 1
ATOM 1811 C CA . VAL B 1 49 ? -11.969 -15.172 -22.5 1 96.75 49 VAL B CA 1
ATOM 1812 C C . VAL B 1 49 ? -11.523 -13.719 -22.672 1 96.75 49 VAL B C 1
ATOM 1814 O O . VAL B 1 49 ? -10.367 -13.383 -22.422 1 96.75 49 VAL B O 1
ATOM 1817 N N . ALA B 1 50 ? -12.438 -12.891 -23 1 96.19 50 ALA B N 1
ATOM 1818 C CA . ALA B 1 50 ? -12.133 -11.477 -23.156 1 96.19 50 ALA B CA 1
ATOM 1819 C C . ALA B 1 50 ? -11.609 -10.875 -21.859 1 96.19 50 ALA B C 1
ATOM 1821 O O . ALA B 1 50 ? -10.672 -10.062 -21.875 1 96.19 50 ALA B O 1
ATOM 1822 N N . GLU B 1 51 ? -12.148 -11.305 -20.781 1 96 51 GLU B N 1
ATOM 1823 C CA . GLU B 1 51 ? -11.711 -10.828 -19.484 1 96 51 GLU B CA 1
ATOM 1824 C C . GLU B 1 51 ? -10.289 -11.297 -19.172 1 96 51 GLU B C 1
ATOM 1826 O O . GLU B 1 51 ? -9.539 -10.602 -18.484 1 96 51 GLU B O 1
ATOM 1831 N N . ALA B 1 52 ? -9.977 -12.438 -19.703 1 96.62 52 ALA B N 1
ATOM 1832 C CA . ALA B 1 52 ? -8.609 -12.938 -19.531 1 96.62 52 ALA B CA 1
ATOM 1833 C C . ALA B 1 52 ? -7.613 -12.07 -20.297 1 96.62 52 ALA B C 1
ATOM 1835 O O . ALA B 1 52 ? -6.484 -11.875 -19.844 1 96.62 52 ALA B O 1
ATOM 1836 N N . HIS B 1 53 ? -8.023 -11.539 -21.391 1 97.06 53 HIS B N 1
ATOM 1837 C CA . HIS B 1 53 ? -7.16 -10.648 -22.156 1 97.06 53 HIS B CA 1
ATOM 1838 C C . HIS B 1 53 ? -6.848 -9.375 -21.375 1 97.06 53 HIS B C 1
ATOM 1840 O O . HIS B 1 53 ? -5.75 -8.828 -21.484 1 97.06 53 HIS B O 1
ATOM 1846 N N . ASP B 1 54 ? -7.809 -8.953 -20.609 1 94.94 54 ASP B N 1
ATOM 1847 C CA . ASP B 1 54 ? -7.57 -7.793 -19.766 1 94.94 54 ASP B CA 1
ATOM 1848 C C . ASP B 1 54 ? -6.453 -8.062 -18.75 1 94.94 54 ASP B C 1
ATOM 1850 O O . ASP B 1 54 ? -5.621 -7.195 -18.484 1 94.94 54 ASP B O 1
ATOM 1854 N N . ILE B 1 55 ? -6.473 -9.234 -18.234 1 94.31 55 ILE B N 1
ATOM 1855 C CA . ILE B 1 55 ? -5.445 -9.648 -17.281 1 94.31 55 ILE B CA 1
ATOM 1856 C C . ILE B 1 55 ? -4.086 -9.68 -17.984 1 94.31 55 ILE B C 1
ATOM 1858 O O . ILE B 1 55 ? -3.086 -9.211 -17.422 1 94.31 55 ILE B O 1
ATOM 1862 N N . ILE B 1 56 ? -4.09 -10.172 -19.156 1 96.56 56 ILE B N 1
ATOM 1863 C CA . ILE B 1 56 ? -2.859 -10.273 -19.938 1 96.56 56 ILE B CA 1
ATOM 1864 C C . ILE B 1 56 ? -2.336 -8.875 -20.25 1 96.56 56 ILE B C 1
ATOM 1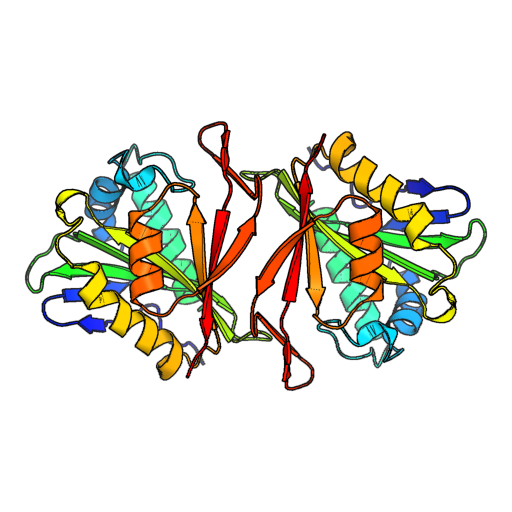866 O O . ILE B 1 56 ? -1.141 -8.602 -20.109 1 96.56 56 ILE B O 1
ATOM 1870 N N . ASP B 1 57 ? -3.182 -8.008 -20.688 1 95.62 57 ASP B N 1
ATOM 1871 C CA . ASP B 1 57 ? -2.787 -6.637 -20.984 1 95.62 57 ASP B CA 1
ATOM 1872 C C . ASP B 1 57 ? -2.191 -5.961 -19.75 1 95.62 57 ASP B C 1
ATOM 1874 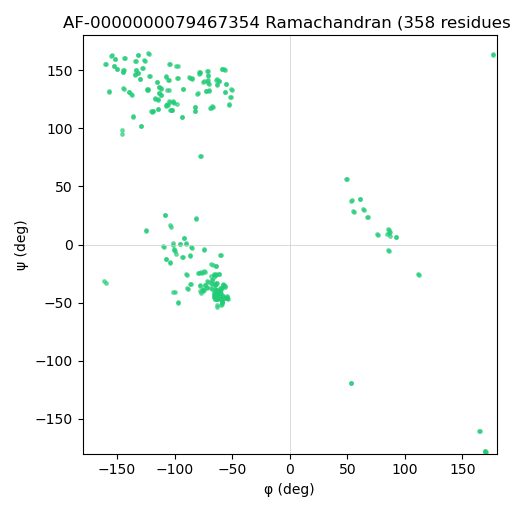O O . ASP B 1 57 ? -1.156 -5.301 -19.828 1 95.62 57 ASP B O 1
ATOM 1878 N N . TRP B 1 58 ? -2.879 -6.191 -18.672 1 93.25 58 TRP B N 1
ATOM 1879 C CA . TRP B 1 58 ? -2.396 -5.652 -17.406 1 93.25 58 TRP B CA 1
ATOM 1880 C C . TRP B 1 58 ? -1.001 -6.176 -17.094 1 93.25 58 TRP B C 1
ATOM 1882 O O . TRP B 1 58 ? -0.093 -5.398 -16.781 1 93.25 58 TRP B O 1
ATOM 1892 N N . GLY B 1 59 ? -0.831 -7.465 -17.156 1 93.19 59 GLY B N 1
ATOM 1893 C CA . GLY B 1 59 ? 0.45 -8.086 -16.859 1 93.19 59 GLY B CA 1
ATOM 1894 C C . GLY B 1 59 ? 1.557 -7.652 -17.797 1 93.19 59 GLY B C 1
ATOM 1895 O O . GLY B 1 59 ? 2.695 -7.445 -17.375 1 93.19 59 GLY B O 1
ATOM 1896 N N . THR B 1 60 ? 1.247 -7.52 -19.031 1 93.5 60 THR B N 1
ATOM 1897 C CA . THR B 1 60 ? 2.217 -7.109 -20.047 1 93.5 60 THR B CA 1
ATOM 1898 C C . THR B 1 60 ? 2.686 -5.68 -19.797 1 93.5 60 THR B C 1
ATOM 1900 O O . THR B 1 60 ? 3.881 -5.391 -19.875 1 93.5 60 THR B O 1
ATOM 1903 N N . GLU B 1 61 ? 1.763 -4.816 -19.516 1 92 61 GLU B N 1
ATOM 1904 C CA . GLU B 1 61 ? 2.102 -3.428 -19.219 1 92 61 GLU B CA 1
ATOM 1905 C C . GLU B 1 61 ? 2.947 -3.33 -17.953 1 92 61 GLU B C 1
ATOM 1907 O O . GLU B 1 61 ? 3.895 -2.543 -17.891 1 92 61 GLU B O 1
ATOM 1912 N N . LEU B 1 62 ? 2.488 -4.07 -17.016 1 91.5 62 LEU B N 1
ATOM 1913 C CA . LEU B 1 62 ? 3.215 -4.113 -15.758 1 91.5 62 LEU B CA 1
ATOM 1914 C C . LEU B 1 62 ? 4.676 -4.496 -15.984 1 91.5 62 LEU B C 1
ATOM 1916 O O . LEU B 1 62 ? 5.578 -3.846 -15.453 1 91.5 62 LEU B O 1
ATOM 1920 N N . ALA B 1 63 ? 4.914 -5.496 -16.766 1 92.38 63 ALA B N 1
ATOM 1921 C CA . ALA B 1 63 ? 6.258 -6.004 -17.016 1 92.38 63 ALA B CA 1
ATOM 1922 C C . ALA B 1 63 ? 7.051 -5.035 -17.891 1 92.38 63 ALA B C 1
ATOM 1924 O O . ALA B 1 63 ? 8.258 -4.871 -17.719 1 92.38 63 ALA B O 1
ATOM 1925 N N . ALA B 1 64 ? 6.438 -4.43 -18.797 1 89.44 64 ALA B N 1
ATOM 1926 C CA . ALA B 1 64 ? 7.086 -3.488 -19.703 1 89.44 64 ALA B CA 1
ATOM 1927 C C . ALA B 1 64 ? 7.625 -2.279 -18.938 1 89.44 64 ALA B C 1
ATOM 1929 O O . ALA B 1 64 ? 8.672 -1.734 -19.297 1 89.44 64 ALA B O 1
ATOM 1930 N N . GLY B 1 65 ? 6.941 -1.904 -17.891 1 88.25 65 GLY B N 1
ATOM 1931 C CA . GLY B 1 65 ? 7.332 -0.747 -17.109 1 88.25 65 GLY B CA 1
ATOM 1932 C C . GLY B 1 65 ? 8.18 -1.104 -15.898 1 88.25 65 GLY B C 1
ATOM 1933 O O . GLY B 1 65 ? 8.438 -0.257 -15.039 1 88.25 65 GLY B O 1
ATOM 1934 N N . ASP B 1 66 ? 8.438 -2.354 -15.734 1 88.12 66 ASP B N 1
ATOM 1935 C CA . ASP B 1 66 ? 9.25 -2.889 -14.641 1 88.12 66 ASP B CA 1
ATOM 1936 C C . ASP B 1 66 ? 8.555 -2.711 -13.297 1 88.12 66 ASP B C 1
ATOM 1938 O O . ASP B 1 66 ? 9.211 -2.604 -12.258 1 88.12 66 ASP B O 1
ATOM 1942 N N . GLY B 1 67 ? 7.312 -2.605 -13.352 1 92.12 67 GLY B N 1
ATOM 1943 C CA . GLY B 1 67 ? 6.531 -2.475 -12.133 1 92.12 67 GLY B CA 1
ATOM 1944 C C . GLY B 1 67 ? 6.16 -3.809 -11.516 1 92.12 67 GLY B C 1
ATOM 1945 O O . GLY B 1 67 ? 5.633 -3.859 -10.398 1 92.12 67 GLY B O 1
ATOM 1946 N N . GLY B 1 68 ? 6.43 -4.852 -12.273 1 95.19 68 GLY B N 1
ATOM 1947 C CA . GLY B 1 68 ? 6.086 -6.203 -11.859 1 95.19 68 GLY B CA 1
ATOM 1948 C C . GLY B 1 68 ? 6.258 -7.23 -12.961 1 95.19 68 GLY B C 1
ATOM 1949 O O . GLY B 1 68 ? 6.797 -6.922 -14.023 1 95.19 68 GLY B O 1
ATOM 1950 N N . VAL B 1 69 ? 5.934 -8.438 -12.641 1 95.62 69 VAL B N 1
ATOM 1951 C CA . VAL B 1 69 ? 5.953 -9.523 -13.609 1 95.62 69 VAL B CA 1
ATOM 1952 C C . VAL B 1 69 ? 5.023 -10.641 -13.156 1 95.62 69 VAL B C 1
ATOM 1954 O O . VAL B 1 69 ? 5.016 -11.008 -11.977 1 95.62 69 VAL B O 1
ATOM 1957 N N . ARG B 1 70 ? 4.238 -11.055 -14.078 1 97.06 70 ARG B N 1
ATOM 1958 C CA . ARG B 1 70 ? 3.406 -12.242 -13.875 1 97.06 70 ARG B CA 1
ATOM 1959 C C . ARG B 1 70 ? 3.818 -13.367 -14.82 1 97.06 70 ARG B C 1
ATOM 1961 O O . ARG B 1 70 ? 3.734 -13.219 -16.047 1 97.06 70 ARG B O 1
ATOM 1968 N N . TRP B 1 71 ? 4.281 -14.453 -14.234 1 97.88 71 TRP B N 1
ATOM 1969 C CA . TRP B 1 71 ? 4.668 -15.625 -15.016 1 97.88 71 TRP B CA 1
ATOM 1970 C C . TRP B 1 71 ? 3.543 -16.656 -15.047 1 97.88 71 TRP B C 1
ATOM 1972 O O . TRP B 1 71 ? 2.854 -16.859 -14.039 1 97.88 71 TRP B O 1
ATOM 1982 N N . THR B 1 72 ? 3.402 -17.297 -16.141 1 98.06 72 THR B N 1
ATOM 1983 C CA . THR B 1 72 ? 2.641 -18.547 -16.188 1 98.06 72 THR B CA 1
ATOM 1984 C C . THR B 1 72 ? 3.475 -19.703 -15.656 1 98.06 72 THR B C 1
ATOM 1986 O O . THR B 1 72 ? 4.695 -19.719 -15.805 1 98.06 72 THR B O 1
ATOM 1989 N N . ILE B 1 73 ? 2.793 -20.609 -15.047 1 98.5 73 ILE B N 1
ATOM 1990 C CA . ILE B 1 73 ? 3.408 -21.875 -14.633 1 98.5 73 ILE B CA 1
ATOM 1991 C C . ILE B 1 73 ? 2.949 -23 -15.555 1 98.5 73 ILE B C 1
ATOM 1993 O O . ILE B 1 73 ? 1.751 -23.266 -15.664 1 98.5 73 ILE B O 1
ATOM 1997 N N . ARG B 1 74 ? 3.881 -23.641 -16.219 1 97.94 74 ARG B N 1
ATOM 1998 C CA . ARG B 1 74 ? 3.6 -24.797 -17.062 1 97.94 74 ARG B CA 1
ATOM 1999 C C . ARG B 1 74 ? 4.543 -25.953 -16.719 1 97.94 74 ARG B C 1
ATOM 2001 O O . ARG B 1 74 ? 5.707 -25.734 -16.391 1 97.94 74 ARG B O 1
ATOM 2008 N N . ARG B 1 75 ? 3.965 -27.141 -16.781 1 96.44 75 ARG B N 1
ATOM 2009 C CA . ARG B 1 75 ? 4.852 -28.297 -16.75 1 96.44 75 ARG B CA 1
ATOM 2010 C C . ARG B 1 75 ? 5.621 -28.438 -18.062 1 96.44 75 ARG B C 1
ATOM 2012 O O . ARG B 1 75 ? 5.066 -28.188 -19.141 1 96.44 75 ARG B O 1
ATOM 2019 N N . ALA B 1 76 ? 6.855 -28.797 -17.906 1 90.94 76 ALA B N 1
ATOM 2020 C CA . ALA B 1 76 ? 7.688 -28.938 -19.109 1 90.94 76 ALA B CA 1
ATOM 2021 C C . ALA B 1 76 ? 7.008 -29.812 -20.141 1 90.94 76 ALA B C 1
ATOM 2023 O O . ALA B 1 76 ? 6.531 -30.906 -19.828 1 90.94 76 ALA B O 1
ATOM 2024 N N . GLY B 1 77 ? 6.91 -29.281 -21.312 1 87.75 77 GLY B N 1
ATOM 2025 C CA . GLY B 1 77 ? 6.355 -30.047 -22.422 1 87.75 77 GLY B CA 1
ATOM 2026 C C . GLY B 1 77 ? 4.84 -29.969 -22.5 1 87.75 77 GLY B C 1
ATOM 2027 O O . GLY B 1 77 ? 4.227 -30.578 -23.375 1 87.75 77 GLY B O 1
ATOM 2028 N N . ALA B 1 78 ? 4.195 -29.359 -21.547 1 91.06 78 ALA B N 1
ATOM 2029 C CA . ALA B 1 78 ? 2.74 -29.219 -21.547 1 91.06 78 ALA B CA 1
ATOM 2030 C C . ALA B 1 78 ? 2.334 -27.781 -21.906 1 91.06 78 ALA B C 1
ATOM 2032 O O . ALA B 1 78 ? 2.91 -26.828 -21.391 1 91.06 78 ALA B O 1
ATOM 2033 N N . PRO B 1 79 ? 1.421 -27.719 -22.781 1 88.06 79 PRO B N 1
ATOM 2034 C CA . PRO B 1 79 ? 1.031 -26.391 -23.234 1 88.06 79 PRO B CA 1
ATOM 2035 C C . PRO B 1 79 ? 0.131 -25.672 -22.234 1 88.06 79 PRO B C 1
ATOM 2037 O O . PRO B 1 79 ? 0.07 -24.438 -22.219 1 88.06 79 PRO B O 1
ATOM 2040 N N . ASP B 1 80 ? -0.563 -26.391 -21.375 1 93.25 80 ASP B N 1
ATOM 2041 C CA . ASP B 1 80 ? -1.563 -25.797 -20.5 1 93.25 80 ASP B CA 1
ATOM 2042 C C . ASP B 1 80 ? -0.908 -25.141 -19.281 1 93.25 80 ASP B C 1
ATOM 2044 O O . ASP B 1 80 ? -0.034 -25.734 -18.641 1 93.25 80 ASP B O 1
ATOM 2048 N N . LEU B 1 81 ? -1.272 -23.922 -19.031 1 96.56 81 LEU B N 1
ATOM 2049 C CA . LEU B 1 81 ? -0.81 -23.328 -17.781 1 96.56 81 LEU B CA 1
ATOM 2050 C C . LEU B 1 81 ? -1.584 -23.891 -16.594 1 96.56 81 LEU B C 1
ATOM 2052 O O . LEU B 1 81 ? -2.789 -24.125 -16.688 1 96.56 81 LEU B O 1
ATOM 2056 N N . ILE B 1 82 ? -0.939 -24.125 -15.516 1 97.88 82 ILE B N 1
ATOM 2057 C CA . ILE B 1 82 ? -1.582 -24.703 -14.344 1 97.88 82 ILE B CA 1
ATOM 2058 C C . ILE B 1 82 ? -1.68 -23.656 -13.234 1 97.88 82 ILE B C 1
ATOM 2060 O O . ILE B 1 82 ? -2.223 -23.938 -12.164 1 97.88 82 ILE B O 1
ATOM 2064 N N . GLY B 1 83 ? -1.174 -22.406 -13.414 1 98.12 83 GLY B N 1
ATOM 2065 C CA . GLY B 1 83 ? -1.205 -21.312 -12.453 1 98.12 83 GLY B CA 1
ATOM 2066 C C . GLY B 1 83 ? -0.343 -20.141 -12.867 1 98.12 83 GLY B C 1
ATOM 2067 O O . GLY B 1 83 ? 0.141 -20.078 -14 1 98.12 83 GLY B O 1
ATOM 2068 N N . THR B 1 84 ? -0.276 -19.141 -12.062 1 98.06 84 THR B N 1
ATOM 2069 C CA . THR B 1 84 ? 0.602 -18 -12.273 1 98.06 84 THR B CA 1
ATOM 2070 C C . THR B 1 84 ? 1.337 -17.641 -10.984 1 98.06 84 THR B C 1
ATOM 2072 O O . THR B 1 84 ? 0.931 -18.047 -9.891 1 98.06 84 THR B O 1
ATOM 2075 N N . VAL B 1 85 ? 2.426 -16.969 -11.172 1 98.25 85 VAL B N 1
ATOM 2076 C CA . VAL B 1 85 ? 3.203 -16.453 -10.039 1 98.25 85 VAL B CA 1
ATOM 2077 C C . VAL B 1 85 ? 3.979 -15.211 -10.469 1 98.25 85 VAL B C 1
ATOM 2079 O O . VAL B 1 85 ? 4.242 -15.016 -11.656 1 98.25 85 VAL B O 1
ATOM 2082 N N . GLY B 1 86 ? 4.266 -14.352 -9.539 1 97.62 86 GLY B N 1
ATOM 2083 C CA . GLY B 1 86 ? 5.09 -13.203 -9.867 1 97.62 86 GLY B CA 1
ATOM 2084 C C . GLY B 1 86 ? 5.043 -12.117 -8.812 1 97.62 86 GLY B C 1
ATOM 2085 O O . GLY B 1 86 ? 4.828 -12.398 -7.633 1 97.62 86 GLY B O 1
ATOM 2086 N N . PHE B 1 87 ? 5.438 -10.945 -9.273 1 97.25 87 PHE B N 1
ATOM 2087 C CA . PHE B 1 87 ? 5.449 -9.758 -8.43 1 97.25 87 PHE B CA 1
ATOM 2088 C C . PHE B 1 87 ? 4.48 -8.703 -8.961 1 97.25 87 PHE B C 1
ATOM 2090 O O . PHE B 1 87 ? 4.57 -8.305 -10.125 1 97.25 87 PHE B O 1
ATOM 2097 N N . ASN B 1 88 ? 3.555 -8.211 -8.156 1 92.62 88 ASN B N 1
ATOM 2098 C CA . ASN B 1 88 ? 2.518 -7.258 -8.547 1 92.62 88 ASN B CA 1
ATOM 2099 C C . ASN B 1 88 ? 2.98 -5.816 -8.352 1 92.62 88 ASN B C 1
ATOM 2101 O O . ASN B 1 88 ? 2.443 -4.898 -8.969 1 92.62 88 ASN B O 1
ATOM 2105 N N . ASN B 1 89 ? 3.826 -5.57 -7.535 1 91.44 89 ASN B N 1
ATOM 2106 C CA . ASN B 1 89 ? 4.273 -4.23 -7.176 1 91.44 89 ASN B CA 1
ATOM 2107 C C . ASN B 1 89 ? 5.762 -4.207 -6.84 1 91.44 89 ASN B C 1
ATOM 2109 O O . ASN B 1 89 ? 6.148 -4.449 -5.695 1 91.44 89 ASN B O 1
ATOM 2113 N N . LEU B 1 90 ? 6.531 -3.852 -7.895 1 93.25 90 LEU B N 1
ATOM 2114 C CA . LEU B 1 90 ? 7.969 -3.699 -7.688 1 93.25 90 LEU B CA 1
ATOM 2115 C C . LEU B 1 90 ? 8.336 -2.232 -7.484 1 93.25 90 LEU B C 1
ATOM 2117 O O . LEU B 1 90 ? 8.016 -1.388 -8.32 1 93.25 90 LEU B O 1
ATOM 2121 N N . ILE B 1 91 ? 8.906 -1.98 -6.391 1 91.06 91 ILE B N 1
ATOM 2122 C CA . ILE B 1 91 ? 9.352 -0.632 -6.062 1 91.06 91 ILE B CA 1
ATOM 2123 C C . ILE B 1 91 ? 10.867 -0.636 -5.836 1 91.06 91 ILE B C 1
ATOM 2125 O O . ILE B 1 91 ? 11.352 -1.248 -4.887 1 91.06 91 ILE B O 1
ATOM 2129 N N . PHE B 1 92 ? 11.484 0.016 -6.684 1 86.88 92 PHE B N 1
ATOM 2130 C CA . PHE B 1 92 ? 12.938 -0.001 -6.602 1 86.88 92 PHE B CA 1
ATOM 2131 C C . PHE B 1 92 ? 13.453 1.265 -5.93 1 86.88 92 PHE B C 1
ATOM 2133 O O . PHE B 1 92 ? 14.32 1.199 -5.051 1 86.88 92 PHE B O 1
ATOM 2140 N N . ASP B 1 93 ? 12.797 2.318 -6.336 1 78.25 93 ASP B N 1
ATOM 2141 C CA . ASP B 1 93 ? 13.234 3.59 -5.766 1 78.25 93 ASP B CA 1
ATOM 2142 C C . ASP B 1 93 ? 12.617 3.812 -4.387 1 78.25 93 ASP B C 1
ATOM 2144 O O . ASP B 1 93 ? 11.422 3.574 -4.188 1 78.25 93 ASP B O 1
ATOM 2148 N N . ARG B 1 94 ? 13.359 3.924 -3.352 1 73.25 94 ARG B N 1
ATOM 2149 C CA . ARG B 1 94 ? 12.953 4.344 -2.014 1 73.25 94 ARG B CA 1
ATOM 2150 C C . ARG B 1 94 ? 12.461 3.154 -1.194 1 73.25 94 ARG B C 1
ATOM 2152 O O . ARG B 1 94 ? 11.945 3.326 -0.087 1 73.25 94 ARG B O 1
ATOM 2159 N N . ALA B 1 95 ? 12.594 1.917 -1.702 1 79.44 95 ALA B N 1
ATOM 2160 C CA . ALA B 1 95 ? 12.148 0.859 -0.798 1 79.44 95 ALA B CA 1
ATOM 2161 C C . ALA B 1 95 ? 12.727 -0.492 -1.206 1 79.44 95 ALA B C 1
ATOM 2163 O O . ALA B 1 95 ? 12.875 -1.388 -0.372 1 79.44 95 ALA B O 1
ATOM 2164 N N . ARG B 1 96 ? 12.984 -0.763 -2.561 1 91.75 96 ARG B N 1
ATOM 2165 C CA . ARG B 1 96 ? 13.438 -2.041 -3.096 1 91.75 96 ARG B CA 1
ATOM 2166 C C . ARG B 1 96 ? 12.578 -3.189 -2.578 1 91.75 96 ARG B C 1
ATOM 2168 O O . ARG B 1 96 ? 13.086 -4.098 -1.913 1 91.75 96 ARG B O 1
ATOM 2175 N N . ARG B 1 97 ? 11.398 -3.113 -2.781 1 96.44 97 ARG B N 1
ATOM 2176 C CA . ARG B 1 97 ? 10.438 -4.102 -2.299 1 96.44 97 ARG B CA 1
ATOM 2177 C C . ARG B 1 97 ? 9.578 -4.629 -3.441 1 96.44 97 ARG B C 1
ATOM 2179 O O . ARG B 1 97 ? 9.445 -3.98 -4.48 1 96.44 97 ARG B O 1
ATOM 2186 N N . GLY B 1 98 ? 8.992 -5.793 -3.27 1 96.75 98 GLY B N 1
ATOM 2187 C CA . GLY B 1 98 ? 8.047 -6.402 -4.188 1 96.75 98 GLY B CA 1
ATOM 2188 C C . GLY B 1 98 ? 6.957 -7.195 -3.488 1 96.75 98 GLY B C 1
ATOM 2189 O O . GLY B 1 98 ? 7.184 -7.75 -2.41 1 96.75 98 GLY B O 1
ATOM 2190 N N . GLU B 1 99 ? 5.805 -7.219 -4.09 1 98 99 GLU B N 1
ATOM 2191 C CA . GLU B 1 99 ? 4.688 -8.023 -3.596 1 98 99 GLU B CA 1
ATOM 2192 C C . GLU B 1 99 ? 4.523 -9.297 -4.414 1 98 99 GLU B C 1
ATOM 2194 O O . GLU B 1 99 ? 4.207 -9.242 -5.605 1 98 99 GLU B O 1
ATOM 2199 N N . VAL B 1 100 ? 4.719 -10.414 -3.779 1 98.25 100 VAL B N 1
ATOM 2200 C CA . VAL B 1 100 ? 4.598 -11.688 -4.484 1 98.25 100 VAL B CA 1
ATOM 2201 C C . VAL B 1 100 ? 3.139 -12.133 -4.504 1 98.25 100 VAL B C 1
ATOM 2203 O O . VAL B 1 100 ? 2.404 -11.922 -3.535 1 98.25 100 VAL B O 1
ATOM 2206 N N . ALA B 1 101 ? 2.695 -12.727 -5.566 1 97 101 ALA B N 1
ATOM 2207 C CA . ALA B 1 101 ? 1.356 -13.281 -5.754 1 97 101 ALA B CA 1
ATOM 2208 C C . ALA B 1 101 ? 1.399 -14.547 -6.605 1 97 101 ALA B C 1
ATOM 2210 O O . ALA B 1 101 ? 2.266 -14.695 -7.469 1 97 101 ALA B O 1
ATOM 2211 N N . TYR B 1 102 ? 0.464 -15.391 -6.34 1 97.56 102 TYR B N 1
ATOM 2212 C CA . TYR B 1 102 ? 0.431 -16.656 -7.066 1 97.56 102 TYR B CA 1
ATOM 2213 C C . TYR B 1 102 ? -0.955 -17.297 -6.996 1 97.56 102 TYR B C 1
ATOM 2215 O O . TYR B 1 102 ? -1.728 -17 -6.078 1 97.56 102 TYR B O 1
ATOM 2223 N N . ASP B 1 103 ? -1.188 -18.062 -7.918 1 96.69 103 ASP B N 1
ATOM 2224 C CA . ASP B 1 103 ? -2.408 -18.859 -7.988 1 96.69 103 ASP B CA 1
ATOM 2225 C C . ASP B 1 103 ? -2.16 -20.172 -8.734 1 96.69 103 ASP B C 1
ATOM 2227 O O . ASP B 1 103 ? -1.285 -20.25 -9.594 1 96.69 103 ASP B O 1
ATOM 2231 N N . LEU B 1 104 ? -2.898 -21.156 -8.398 1 97.38 104 LEU B N 1
ATOM 2232 C CA . LEU B 1 104 ? -2.865 -22.469 -9.039 1 97.38 104 LEU B CA 1
ATOM 2233 C C . LEU B 1 104 ? -4.277 -22.953 -9.344 1 97.38 104 LEU B C 1
ATOM 2235 O O . LEU B 1 104 ? -5.215 -22.672 -8.602 1 97.38 104 LEU B O 1
ATOM 2239 N N . ARG B 1 105 ? -4.352 -23.734 -10.383 1 97.12 105 ARG B N 1
ATOM 2240 C CA . ARG B 1 105 ? -5.582 -24.484 -10.594 1 97.12 105 ARG B CA 1
ATOM 2241 C C . ARG B 1 105 ? -5.883 -25.375 -9.406 1 97.12 105 ARG B C 1
ATOM 2243 O O . ARG B 1 105 ? -4.969 -25.938 -8.797 1 97.12 105 ARG B O 1
ATOM 2250 N N . ARG B 1 106 ? -7.148 -25.609 -9.219 1 95.12 106 ARG B N 1
ATOM 2251 C CA . ARG B 1 106 ? -7.605 -26.375 -8.07 1 95.12 106 ARG B CA 1
ATOM 2252 C C . ARG B 1 106 ? -7 -27.781 -8.078 1 95.12 106 ARG B C 1
ATOM 2254 O O . ARG B 1 106 ? -6.602 -28.297 -7.035 1 95.12 106 ARG B O 1
ATOM 2261 N N . ALA B 1 107 ? -6.883 -28.312 -9.211 1 95.12 107 ALA B N 1
ATOM 2262 C CA . ALA B 1 107 ? -6.375 -29.672 -9.367 1 95.12 107 ALA B CA 1
ATOM 2263 C C . ALA B 1 107 ? -4.93 -29.781 -8.891 1 95.12 107 ALA B C 1
ATOM 2265 O O . ALA B 1 107 ? -4.434 -30.875 -8.625 1 95.12 107 ALA B O 1
ATOM 2266 N N . GLU B 1 108 ? -4.234 -28.672 -8.781 1 96.19 108 GLU B N 1
ATOM 2267 C CA . GLU B 1 108 ? -2.818 -28.672 -8.422 1 96.19 108 GLU B CA 1
ATOM 2268 C C . GLU B 1 108 ? -2.629 -28.375 -6.938 1 96.19 108 GLU B C 1
ATOM 2270 O O . GLU B 1 108 ? -1.512 -28.453 -6.422 1 96.19 108 GLU B O 1
ATOM 2275 N N . TRP B 1 109 ? -3.684 -28.016 -6.254 1 94.88 109 TRP B N 1
ATOM 2276 C CA . TRP B 1 109 ? -3.584 -27.672 -4.84 1 94.88 109 TRP B CA 1
ATOM 2277 C C . TRP B 1 109 ? -3.119 -28.875 -4.02 1 94.88 109 TRP B C 1
ATOM 2279 O O . TRP B 1 109 ? -3.555 -30 -4.258 1 94.88 109 TRP B O 1
ATOM 2289 N N . GLY B 1 110 ? -2.23 -28.578 -3.109 1 93.25 110 GLY B N 1
ATOM 2290 C CA . GLY B 1 110 ? -1.786 -29.609 -2.195 1 93.25 110 GLY B CA 1
ATOM 2291 C C . GLY B 1 110 ? -0.819 -30.594 -2.834 1 93.25 110 GLY B C 1
ATOM 2292 O O . GLY B 1 110 ? -0.494 -31.625 -2.242 1 93.25 110 GLY B O 1
ATOM 2293 N N . ARG B 1 111 ? -0.385 -30.297 -4.02 1 94.31 111 ARG B N 1
ATOM 2294 C CA . ARG B 1 111 ? 0.498 -31.219 -4.738 1 94.31 111 ARG B CA 1
ATOM 2295 C C . ARG B 1 111 ? 1.947 -30.75 -4.664 1 94.31 111 ARG B C 1
ATOM 2297 O O . ARG B 1 111 ? 2.824 -31.312 -5.316 1 94.31 111 ARG B O 1
ATOM 2304 N N . GLY B 1 112 ? 2.168 -29.672 -3.994 1 95.31 112 GLY B N 1
ATOM 2305 C CA . GLY B 1 112 ? 3.523 -29.203 -3.738 1 95.31 112 GLY B CA 1
ATOM 2306 C C . GLY B 1 112 ? 4.094 -28.359 -4.867 1 95.31 112 GLY B C 1
ATOM 2307 O O . GLY B 1 112 ? 5.297 -28.094 -4.902 1 95.31 112 GLY B O 1
ATOM 2308 N N . VAL B 1 113 ? 3.295 -27.938 -5.766 1 97.19 113 VAL B N 1
ATOM 2309 C CA . VAL B 1 113 ? 3.75 -27.188 -6.934 1 97.19 113 VAL B CA 1
ATOM 2310 C C . VAL B 1 113 ? 4.375 -25.875 -6.492 1 97.19 113 VAL B C 1
ATOM 2312 O O . VAL B 1 113 ? 5.531 -25.578 -6.805 1 97.19 113 VAL B O 1
ATOM 2315 N N . MET B 1 114 ? 3.664 -25.109 -5.719 1 97.56 114 MET B N 1
ATOM 2316 C CA . MET B 1 114 ? 4.156 -23.797 -5.309 1 97.56 114 MET B CA 1
ATOM 2317 C C . MET B 1 114 ? 5.309 -23.938 -4.32 1 97.56 114 MET B C 1
ATOM 2319 O O . MET B 1 114 ? 6.223 -23.109 -4.301 1 97.56 114 MET B O 1
ATOM 2323 N N . ARG B 1 115 ? 5.254 -24.969 -3.541 1 96.88 115 ARG B N 1
ATOM 2324 C CA . ARG B 1 115 ? 6.363 -25.234 -2.631 1 96.88 115 ARG B CA 1
ATOM 2325 C C . ARG B 1 115 ? 7.68 -25.359 -3.391 1 96.88 115 ARG B C 1
ATOM 2327 O O . ARG B 1 115 ? 8.734 -24.953 -2.896 1 96.88 115 ARG B O 1
ATOM 2334 N N . GLN B 1 116 ? 7.598 -25.922 -4.523 1 97.12 116 GLN B N 1
ATOM 2335 C CA . GLN B 1 116 ? 8.781 -26.125 -5.352 1 97.12 116 GLN B CA 1
ATOM 2336 C C . GLN B 1 116 ? 9.18 -24.828 -6.062 1 97.12 116 GLN B C 1
ATOM 2338 O O . GLN B 1 116 ? 10.367 -24.516 -6.184 1 97.12 116 GLN B O 1
ATOM 2343 N N . ILE B 1 117 ? 8.297 -24.031 -6.449 1 97.94 117 ILE B N 1
ATOM 2344 C CA . ILE B 1 117 ? 8.508 -22.906 -7.363 1 97.94 117 ILE B CA 1
ATOM 2345 C C . ILE B 1 117 ? 8.875 -21.656 -6.566 1 97.94 117 ILE B C 1
ATOM 2347 O O . ILE B 1 117 ? 9.75 -20.891 -6.98 1 97.94 117 ILE B O 1
ATOM 2351 N N . LEU B 1 118 ? 8.266 -21.484 -5.426 1 98.19 118 LEU B N 1
ATOM 2352 C CA . LEU B 1 118 ? 8.305 -20.203 -4.711 1 98.19 118 LEU B CA 1
ATOM 2353 C C . LEU B 1 118 ? 9.727 -19.875 -4.277 1 98.19 118 LEU B C 1
ATOM 2355 O O . LEU B 1 118 ? 10.156 -18.719 -4.391 1 98.19 118 LEU B O 1
ATOM 2359 N N . PRO B 1 119 ? 10.555 -20.891 -3.812 1 98 119 PRO B N 1
ATOM 2360 C CA . PRO B 1 119 ? 11.93 -20.547 -3.436 1 98 119 PRO B CA 1
ATOM 2361 C C . PRO B 1 119 ? 12.719 -19.922 -4.586 1 98 119 PRO B C 1
ATOM 2363 O O . PRO B 1 119 ? 13.555 -19.047 -4.359 1 98 119 PRO B O 1
ATOM 2366 N N . TYR B 1 120 ? 12.461 -20.344 -5.766 1 97.81 120 TYR B N 1
ATOM 2367 C CA . TYR B 1 120 ? 13.188 -19.828 -6.922 1 97.81 120 TYR B CA 1
ATOM 2368 C C . TYR B 1 120 ? 12.703 -18.422 -7.285 1 97.81 120 TYR B C 1
ATOM 2370 O O . TYR B 1 120 ? 13.5 -17.562 -7.652 1 97.81 120 TYR B O 1
ATOM 2378 N N . VAL B 1 121 ? 11.422 -18.188 -7.176 1 98.12 121 VAL B N 1
ATOM 2379 C CA . VAL B 1 121 ? 10.859 -16.875 -7.426 1 98.12 121 VAL B CA 1
ATOM 2380 C C . VAL B 1 121 ? 11.383 -15.883 -6.387 1 98.12 121 VAL B C 1
ATOM 2382 O O . VAL B 1 121 ? 11.781 -14.773 -6.734 1 98.12 121 VAL B O 1
ATOM 2385 N N . LEU B 1 122 ? 11.391 -16.328 -5.145 1 98.19 122 LEU B N 1
ATOM 2386 C CA . LEU B 1 122 ? 11.906 -15.477 -4.078 1 98.19 122 LEU B CA 1
ATOM 2387 C C . LEU B 1 122 ? 13.391 -15.188 -4.277 1 98.19 122 LEU B C 1
ATOM 2389 O O . LEU B 1 122 ? 13.836 -14.047 -4.09 1 98.19 122 LEU B O 1
ATOM 2393 N N . SER B 1 123 ? 14.133 -16.234 -4.672 1 97.88 123 SER B N 1
ATOM 2394 C CA . SER B 1 123 ? 15.555 -16.062 -4.949 1 97.88 123 SER B CA 1
ATOM 2395 C C . SER B 1 123 ? 15.773 -15.055 -6.082 1 97.88 123 SER B C 1
ATOM 2397 O O . SER B 1 123 ? 16.656 -14.203 -5.996 1 97.88 123 SER B O 1
ATOM 2399 N N . PHE B 1 124 ? 15.023 -15.172 -7.121 1 97.31 124 PHE B N 1
ATOM 2400 C CA . PHE B 1 124 ? 15.102 -14.219 -8.227 1 97.31 124 PHE B CA 1
ATOM 2401 C C . PHE B 1 124 ? 14.859 -12.797 -7.727 1 97.31 124 PHE B C 1
ATOM 2403 O O . PHE B 1 124 ? 15.594 -11.875 -8.094 1 97.31 124 PHE B O 1
ATOM 2410 N N . GLY B 1 125 ? 13.812 -12.57 -6.891 1 97.19 125 GLY B N 1
ATOM 2411 C CA . GLY B 1 125 ? 13.531 -11.266 -6.32 1 97.19 125 GLY B CA 1
ATOM 2412 C C . GLY B 1 125 ? 14.68 -10.711 -5.5 1 97.19 125 GLY B C 1
ATOM 2413 O O . GLY B 1 125 ? 15.102 -9.57 -5.707 1 97.19 125 GLY B O 1
ATOM 2414 N N . PHE B 1 126 ? 15.211 -11.516 -4.605 1 97.75 126 PHE B N 1
ATOM 2415 C CA . PHE B 1 126 ? 16.234 -11.047 -3.674 1 97.75 126 PHE B CA 1
ATOM 2416 C C . PHE B 1 126 ? 17.578 -10.906 -4.375 1 97.75 126 PHE B C 1
ATOM 2418 O O . PHE B 1 126 ? 18.312 -9.938 -4.148 1 97.75 126 PHE B O 1
ATOM 2425 N N . ASN B 1 127 ? 17.891 -11.836 -5.246 1 96.38 127 ASN B N 1
ATOM 2426 C CA . ASN B 1 127 ? 19.25 -11.883 -5.777 1 96.38 127 ASN B CA 1
ATOM 2427 C C . ASN B 1 127 ? 19.328 -11.188 -7.133 1 96.38 127 ASN B C 1
ATOM 2429 O O . ASN B 1 127 ? 20.25 -10.391 -7.367 1 96.38 127 ASN B O 1
ATOM 2433 N N . ASP B 1 128 ? 18.453 -11.523 -8.023 1 94.94 128 ASP B N 1
ATOM 2434 C CA . ASP B 1 128 ? 18.516 -10.969 -9.375 1 94.94 128 ASP B CA 1
ATOM 2435 C C . ASP B 1 128 ? 17.984 -9.539 -9.406 1 94.94 128 ASP B C 1
ATOM 2437 O O . ASP B 1 128 ? 18.562 -8.664 -10.055 1 94.94 128 ASP B O 1
ATOM 2441 N N . LEU B 1 129 ? 16.891 -9.305 -8.68 1 94.56 129 LEU B N 1
ATOM 2442 C CA . LEU B 1 129 ? 16.312 -7.965 -8.656 1 94.56 129 LEU B CA 1
ATOM 2443 C C . LEU B 1 129 ? 16.859 -7.148 -7.496 1 94.56 129 LEU B C 1
ATOM 2445 O O . LEU B 1 129 ? 16.562 -5.961 -7.367 1 94.56 129 LEU B O 1
ATOM 2449 N N . SER B 1 130 ? 17.562 -7.75 -6.578 1 95.19 130 SER B N 1
ATOM 2450 C CA . SER B 1 130 ? 18.203 -7.098 -5.441 1 95.19 130 SER B CA 1
ATOM 2451 C C . SER B 1 130 ? 17.188 -6.418 -4.539 1 95.19 130 SER B C 1
ATOM 2453 O O . SER B 1 130 ? 17.422 -5.305 -4.062 1 95.19 130 SER B O 1
ATOM 2455 N N . LEU B 1 131 ? 16.094 -7.051 -4.367 1 96.81 131 LEU B N 1
ATOM 2456 C CA . LEU B 1 131 ? 15.086 -6.535 -3.438 1 96.81 131 LEU B CA 1
ATOM 2457 C C . LEU B 1 131 ? 15.562 -6.695 -1.995 1 96.81 131 LEU B C 1
ATOM 2459 O O . LEU B 1 131 ? 16.2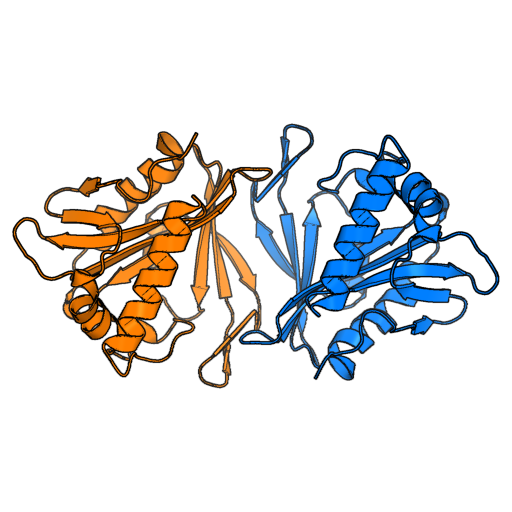34 -7.668 -1.662 1 96.81 131 LEU B O 1
ATOM 2463 N N . ARG B 1 132 ? 15.227 -5.754 -1.118 1 97.75 132 ARG B N 1
ATOM 2464 C CA . ARG B 1 132 ? 15.469 -5.848 0.318 1 97.75 132 ARG B CA 1
ATOM 2465 C C . ARG B 1 132 ? 14.336 -6.594 1.015 1 97.75 132 ARG B C 1
ATOM 2467 O O . ARG B 1 132 ? 14.57 -7.336 1.973 1 97.75 132 ARG B O 1
ATOM 2474 N N . ARG B 1 133 ? 13.18 -6.395 0.488 1 98 133 ARG B N 1
ATOM 2475 C CA . ARG B 1 133 ? 11.961 -6.887 1.129 1 98 133 ARG B CA 1
ATOM 2476 C C . ARG B 1 133 ? 10.984 -7.441 0.098 1 98 133 ARG B C 1
ATOM 2478 O O . ARG B 1 133 ? 10.789 -6.848 -0.963 1 98 133 ARG B O 1
ATOM 2485 N N . ILE B 1 134 ? 10.469 -8.617 0.321 1 98.5 134 ILE B N 1
ATOM 2486 C CA . ILE B 1 134 ? 9.328 -9.164 -0.406 1 98.5 134 ILE B CA 1
ATOM 2487 C C . ILE B 1 134 ? 8.133 -9.305 0.538 1 98.5 134 ILE B C 1
ATOM 2489 O O . ILE B 1 134 ? 8.281 -9.742 1.68 1 98.5 134 ILE B O 1
ATOM 2493 N N . GLU B 1 135 ? 7.012 -8.797 0.099 1 98.44 135 GLU B N 1
ATOM 2494 C CA . GLU B 1 135 ? 5.805 -8.859 0.92 1 98.44 135 GLU B CA 1
ATOM 2495 C C . GLU B 1 135 ? 4.672 -9.57 0.185 1 98.44 135 GLU B C 1
ATOM 2497 O O . GLU B 1 135 ? 4.766 -9.82 -1.019 1 98.44 135 GLU B O 1
ATOM 2502 N N . ALA B 1 136 ? 3.682 -9.953 0.896 1 98.19 136 ALA B N 1
ATOM 2503 C CA . ALA B 1 136 ? 2.463 -10.57 0.375 1 98.19 136 ALA B CA 1
ATOM 2504 C C . ALA B 1 136 ? 1.242 -10.133 1.182 1 98.19 136 ALA B C 1
ATOM 2506 O O . ALA B 1 136 ? 1.303 -10.039 2.41 1 98.19 136 ALA B O 1
ATOM 2507 N N . MET B 1 137 ? 0.247 -9.797 0.495 1 97.06 137 MET B N 1
ATOM 2508 C CA . MET B 1 137 ? -1.051 -9.523 1.105 1 97.06 137 MET B CA 1
ATOM 2509 C C . MET B 1 137 ? 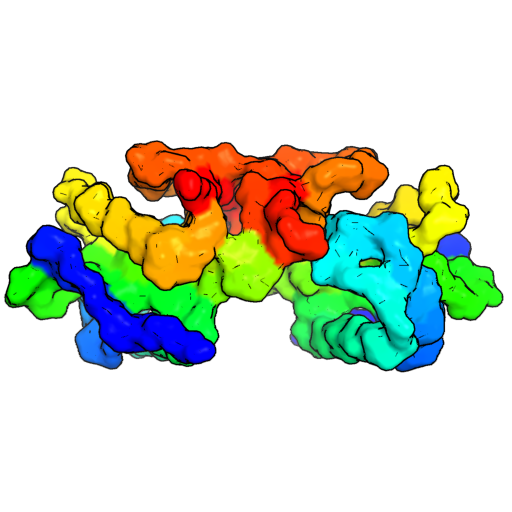-1.998 -10.703 0.93 1 97.06 137 MET B C 1
ATOM 2511 O O . MET B 1 137 ? -2.229 -11.156 -0.192 1 97.06 137 MET B O 1
ATOM 2515 N N . VAL B 1 138 ? -2.494 -11.203 2.037 1 97.38 138 VAL B N 1
ATOM 2516 C CA . VAL B 1 138 ? -3.35 -12.383 2.016 1 97.38 138 VAL B CA 1
ATOM 2517 C C . VAL B 1 138 ? -4.684 -12.07 2.691 1 97.38 138 VAL B C 1
ATOM 2519 O O . VAL B 1 138 ? -4.715 -11.477 3.771 1 97.38 138 VAL B O 1
ATOM 2522 N N . THR B 1 139 ? -5.734 -12.477 2.025 1 96.38 139 THR B N 1
ATOM 2523 C CA . THR B 1 139 ? -7.043 -12.32 2.652 1 96.38 139 THR B CA 1
ATOM 2524 C C . THR B 1 139 ? -7.195 -13.281 3.826 1 96.38 139 THR B C 1
ATOM 2526 O O . THR B 1 139 ? -6.867 -14.469 3.715 1 96.38 139 THR B O 1
ATOM 2529 N N . LEU B 1 140 ? -7.652 -12.75 4.941 1 95.75 140 LEU B N 1
ATOM 2530 C CA . LEU B 1 140 ? -7.863 -13.594 6.113 1 95.75 140 LEU B CA 1
ATOM 2531 C C . LEU B 1 140 ? -8.797 -14.75 5.785 1 95.75 140 LEU B C 1
ATOM 2533 O O . LEU B 1 140 ? -9.875 -14.547 5.211 1 95.75 140 LEU B O 1
ATOM 2537 N N . GLY B 1 141 ? -8.43 -15.953 6.133 1 94.25 141 GLY B N 1
ATOM 2538 C CA . GLY B 1 141 ? -9.188 -17.141 5.801 1 94.25 141 GLY B CA 1
ATOM 2539 C C . GLY B 1 141 ? -8.477 -18.047 4.801 1 94.25 141 GLY B C 1
ATOM 2540 O O . GLY B 1 141 ? -8.82 -19.219 4.66 1 94.25 141 GLY B O 1
ATOM 2541 N N . ASN B 1 142 ? -7.605 -17.438 3.992 1 94.06 142 ASN B N 1
ATOM 2542 C CA . ASN B 1 142 ? -6.82 -18.219 3.041 1 94.06 142 ASN B CA 1
ATOM 2543 C C . ASN B 1 142 ? -5.664 -18.938 3.727 1 94.06 142 ASN B C 1
ATOM 2545 O O . ASN B 1 142 ? -4.5 -18.594 3.516 1 94.06 142 ASN B O 1
ATOM 2549 N N . ALA B 1 143 ? -5.957 -19.984 4.41 1 94.12 143 ALA B N 1
ATOM 2550 C CA . ALA B 1 143 ? -5.008 -20.703 5.262 1 94.12 143 ALA B CA 1
ATOM 2551 C C . ALA B 1 143 ? -3.887 -21.328 4.434 1 94.12 143 ALA B C 1
ATOM 2553 O O . ALA B 1 143 ? -2.742 -21.391 4.887 1 94.12 143 ALA B O 1
ATOM 2554 N N . ARG B 1 144 ? -4.227 -21.766 3.256 1 92.75 144 ARG B N 1
ATOM 2555 C CA . ARG B 1 144 ? -3.234 -22.406 2.391 1 92.75 144 ARG B CA 1
ATOM 2556 C C . ARG B 1 144 ? -2.123 -21.422 2.031 1 92.75 144 ARG B C 1
ATOM 2558 O O . ARG B 1 144 ? -0.94 -21.766 2.104 1 92.75 144 ARG B O 1
ATOM 2565 N N . SER B 1 145 ? -2.5 -20.219 1.641 1 95.25 145 SER B N 1
ATOM 2566 C CA . SER B 1 145 ? -1.517 -19.203 1.293 1 95.25 145 SER B CA 1
ATOM 2567 C C . SER B 1 145 ? -0.678 -18.812 2.504 1 95.25 145 SER B C 1
ATOM 2569 O O . SER B 1 145 ? 0.539 -18.641 2.396 1 95.25 145 SER B O 1
ATOM 2571 N N . CYS B 1 146 ? -1.295 -18.672 3.645 1 96.94 146 CYS B N 1
ATOM 2572 C CA . CYS B 1 146 ? -0.585 -18.344 4.875 1 96.94 146 CYS B CA 1
ATOM 2573 C C . CYS B 1 146 ? 0.475 -19.391 5.191 1 96.94 146 CYS B C 1
ATOM 2575 O O . CYS B 1 146 ? 1.634 -19.062 5.441 1 96.94 146 CYS B O 1
ATOM 2577 N N . ALA B 1 147 ? 0.071 -20.641 5.156 1 96.75 147 ALA B N 1
ATOM 2578 C CA . ALA B 1 147 ? 0.98 -21.75 5.477 1 96.75 147 ALA B CA 1
ATOM 2579 C C . ALA B 1 147 ? 2.17 -21.766 4.52 1 96.75 147 ALA B C 1
ATOM 2581 O O . ALA B 1 147 ? 3.307 -22 4.938 1 96.75 147 ALA B O 1
ATOM 2582 N N . LEU B 1 148 ? 1.892 -21.531 3.256 1 97.56 148 LEU B N 1
ATOM 2583 C CA . LEU B 1 148 ? 2.941 -21.531 2.244 1 97.56 148 LEU B CA 1
ATOM 2584 C C . LEU B 1 148 ? 3.955 -20.422 2.52 1 97.56 148 LEU B C 1
ATOM 2586 O O . LEU B 1 148 ? 5.164 -20.656 2.455 1 97.56 148 LEU B O 1
ATOM 2590 N N . LEU B 1 149 ? 3.502 -19.234 2.805 1 98.06 149 LEU B N 1
ATOM 2591 C CA . LEU B 1 149 ? 4.375 -18.109 3.086 1 98.06 149 LEU B CA 1
ATOM 2592 C C . LEU B 1 149 ? 5.219 -18.359 4.328 1 98.06 149 LEU B C 1
ATOM 2594 O O . LEU B 1 149 ? 6.43 -18.125 4.324 1 98.06 149 LEU B O 1
ATOM 2598 N N . GLU B 1 150 ? 4.562 -18.844 5.359 1 98 150 GLU B N 1
ATOM 2599 C CA . GLU B 1 150 ? 5.27 -19.125 6.602 1 98 150 GLU B CA 1
ATOM 2600 C C . GLU B 1 150 ? 6.352 -20.188 6.395 1 98 150 GLU B C 1
ATOM 2602 O O . GLU B 1 150 ? 7.449 -20.062 6.941 1 98 150 GLU B O 1
ATOM 2607 N N . ARG B 1 151 ? 6.039 -21.172 5.625 1 97.25 151 ARG B N 1
ATOM 2608 C CA . ARG B 1 151 ? 6.996 -22.219 5.312 1 97.25 151 ARG B CA 1
ATOM 2609 C C . ARG B 1 151 ? 8.211 -21.656 4.586 1 97.25 151 ARG B C 1
ATOM 2611 O O . ARG B 1 151 ? 9.297 -22.25 4.629 1 97.25 151 ARG B O 1
ATOM 2618 N N . HIS B 1 152 ? 8.039 -20.562 3.928 1 97.88 152 HIS B N 1
ATOM 2619 C CA . HIS B 1 152 ? 9.117 -20.031 3.104 1 97.88 152 HIS B CA 1
ATOM 2620 C C . HIS B 1 152 ? 9.719 -18.781 3.734 1 97.88 152 HIS B C 1
ATOM 2622 O O . HIS B 1 152 ? 10.219 -17.906 3.025 1 97.88 152 HIS B O 1
ATOM 2628 N N . GLY B 1 153 ? 9.641 -18.609 4.988 1 97.81 153 GLY B N 1
ATOM 2629 C CA . GLY B 1 153 ? 10.422 -17.641 5.746 1 97.81 153 GLY B CA 1
ATOM 2630 C C . GLY B 1 153 ? 9.727 -16.312 5.914 1 97.81 153 GLY B C 1
ATOM 2631 O O . GLY B 1 153 ? 10.32 -15.352 6.414 1 97.81 153 GLY B O 1
ATOM 2632 N N . PHE B 1 154 ? 8.477 -16.219 5.48 1 98.62 154 PHE B N 1
ATOM 2633 C CA . PHE B 1 154 ? 7.727 -15 5.723 1 98.62 154 PHE B CA 1
ATOM 2634 C C . PHE B 1 154 ? 7.223 -14.945 7.16 1 98.62 154 PHE B C 1
ATOM 2636 O O . PHE B 1 154 ? 6.902 -15.984 7.75 1 98.62 154 PHE B O 1
ATOM 2643 N N . SER B 1 155 ? 7.145 -13.742 7.672 1 98.38 155 SER B N 1
ATOM 2644 C CA . SER B 1 155 ? 6.539 -13.492 8.977 1 98.38 155 SER B CA 1
ATOM 2645 C C . SER B 1 155 ? 5.281 -12.641 8.852 1 98.38 155 SER B C 1
ATOM 2647 O O . SER B 1 155 ? 5.242 -11.703 8.055 1 98.38 155 SER B O 1
ATOM 2649 N N . LEU B 1 156 ? 4.273 -12.977 9.617 1 98.5 156 LEU B N 1
ATOM 2650 C CA . LEU B 1 156 ? 3.102 -12.117 9.711 1 98.5 156 LEU B CA 1
ATOM 2651 C C . LEU B 1 156 ? 3.447 -10.797 10.398 1 98.5 156 LEU B C 1
ATOM 2653 O O . LEU B 1 156 ? 3.848 -10.789 11.562 1 98.5 156 LEU B O 1
ATOM 2657 N N . GLU B 1 157 ? 3.266 -9.766 9.656 1 98.69 157 GLU B N 1
ATOM 2658 C CA . GLU B 1 157 ? 3.689 -8.477 10.188 1 98.69 157 GLU B CA 1
ATOM 2659 C C . GLU B 1 157 ? 2.492 -7.656 10.656 1 98.69 157 GLU B C 1
ATOM 2661 O O . GLU B 1 157 ? 2.656 -6.672 11.383 1 98.69 157 GLU B O 1
ATOM 2666 N N . GLY B 1 158 ? 1.283 -8.062 10.234 1 98.5 158 GLY B N 1
ATOM 2667 C CA . GLY B 1 158 ? 0.118 -7.336 10.703 1 98.5 158 GLY B CA 1
ATOM 2668 C C . GLY B 1 158 ? -1.181 -7.824 10.094 1 98.5 158 GLY B C 1
ATOM 2669 O O . GLY B 1 158 ? -1.168 -8.586 9.125 1 98.5 158 GLY B O 1
ATOM 2670 N N . THR B 1 159 ? -2.254 -7.461 10.695 1 98.5 159 THR B N 1
ATOM 2671 C CA . THR B 1 159 ? -3.617 -7.672 10.219 1 98.5 159 THR B CA 1
ATOM 2672 C C . THR B 1 159 ? -4.332 -6.34 10.008 1 98.5 159 THR B C 1
ATOM 2674 O O . THR B 1 159 ? -4.566 -5.602 10.969 1 98.5 159 THR B O 1
ATOM 2677 N N . LEU B 1 160 ? -4.66 -6.027 8.812 1 98 160 LEU B N 1
ATOM 2678 C CA . LEU B 1 160 ? -5.344 -4.793 8.438 1 98 160 LEU B CA 1
ATOM 2679 C C . LEU B 1 160 ? -6.855 -5.004 8.383 1 98 160 LEU B C 1
ATOM 2681 O O . LEU B 1 160 ? -7.363 -5.656 7.465 1 98 160 LEU B O 1
ATOM 2685 N N . ARG B 1 161 ? -7.562 -4.43 9.32 1 98 161 ARG B N 1
ATOM 2686 C CA . ARG B 1 161 ? -9 -4.66 9.43 1 98 161 ARG B CA 1
ATOM 2687 C C . ARG B 1 161 ? -9.758 -3.947 8.32 1 98 161 ARG B C 1
ATOM 2689 O O . ARG B 1 161 ? -9.484 -2.783 8.023 1 98 161 ARG B O 1
ATOM 2696 N N . ASP B 1 162 ? -10.711 -4.676 7.633 1 97.5 162 ASP B N 1
ATOM 2697 C CA . ASP B 1 162 ? -11.602 -4.145 6.605 1 97.5 162 ASP B CA 1
ATOM 2698 C C . ASP B 1 162 ? -10.812 -3.428 5.512 1 97.5 162 ASP B C 1
ATOM 2700 O O . ASP B 1 162 ? -11.25 -2.4 4.992 1 97.5 162 ASP B O 1
ATOM 2704 N N . HIS B 1 163 ? -9.664 -3.941 5.16 1 96.56 163 HIS B N 1
ATOM 2705 C CA . HIS B 1 163 ? -8.734 -3.273 4.258 1 96.56 163 HIS B CA 1
ATOM 2706 C C . HIS B 1 163 ? -9.164 -3.434 2.803 1 96.56 163 HIS B C 1
ATOM 2708 O O . HIS B 1 163 ? -8.828 -2.6 1.957 1 96.56 163 HIS B O 1
ATOM 2714 N N . ALA B 1 164 ? -9.883 -4.418 2.484 1 94.25 164 ALA B N 1
ATOM 2715 C CA . ALA B 1 164 ? -10.344 -4.684 1.125 1 94.25 164 ALA B CA 1
ATOM 2716 C C . ALA B 1 164 ? -11.859 -4.887 1.088 1 94.25 164 ALA B C 1
ATOM 2718 O O . ALA B 1 164 ? -12.461 -5.277 2.088 1 94.25 164 ALA B O 1
ATOM 2719 N N . HIS B 1 165 ? -12.398 -4.523 -0.114 1 92.88 165 HIS B N 1
ATOM 2720 C CA . HIS B 1 165 ? -13.836 -4.715 -0.297 1 92.88 165 HIS B CA 1
ATOM 2721 C C . HIS B 1 165 ? -14.141 -5.316 -1.665 1 92.88 165 HIS B C 1
ATOM 2723 O O . HIS B 1 165 ? -13.969 -4.652 -2.691 1 92.88 165 HIS B O 1
ATOM 2729 N N . TRP B 1 166 ? -14.547 -6.5 -1.644 1 88.5 166 TRP B N 1
ATOM 2730 C CA . TRP B 1 1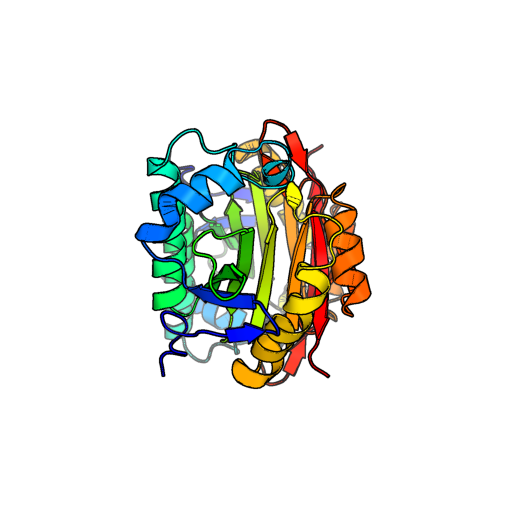66 ? -15.031 -7.148 -2.859 1 88.5 166 TRP B CA 1
ATOM 2731 C C . TRP B 1 166 ? -16.062 -8.219 -2.529 1 88.5 166 TRP B C 1
ATOM 2733 O O . TRP B 1 166 ? -16.188 -8.648 -1.38 1 88.5 166 TRP B O 1
ATOM 2743 N N . LYS B 1 167 ? -16.906 -8.586 -3.598 1 88.06 167 LYS B N 1
ATOM 2744 C CA . LYS B 1 167 ? -17.969 -9.578 -3.453 1 88.06 167 LYS B CA 1
ATOM 2745 C C . LYS B 1 167 ? -18.922 -9.203 -2.318 1 88.06 167 LYS B C 1
ATOM 2747 O O . LYS B 1 167 ? -19.312 -10.062 -1.529 1 88.06 167 LYS B O 1
ATOM 2752 N N . GLY B 1 168 ? -19.062 -7.898 -2.033 1 88.25 168 GLY B N 1
ATOM 2753 C CA . GLY B 1 168 ? -20.094 -7.324 -1.183 1 88.25 168 GLY B CA 1
ATOM 2754 C C . GLY B 1 168 ? -19.719 -7.305 0.285 1 88.25 168 GLY B C 1
ATOM 2755 O O . GLY B 1 168 ? -20.562 -7.059 1.148 1 88.25 168 GLY B O 1
ATOM 2756 N N . ARG B 1 169 ? -18.516 -7.582 0.542 1 92.31 169 ARG B N 1
ATOM 2757 C CA . ARG B 1 169 ? -18.141 -7.578 1.951 1 92.31 169 ARG B CA 1
ATOM 2758 C C . ARG B 1 169 ? -16.734 -7.039 2.135 1 92.31 169 ARG B C 1
ATOM 2760 O O . ARG B 1 169 ? -15.953 -6.984 1.181 1 92.31 169 ARG B O 1
ATOM 2767 N N . TYR B 1 170 ? -16.453 -6.617 3.355 1 94.75 170 TYR B N 1
ATOM 2768 C CA . TYR B 1 170 ? -15.102 -6.203 3.732 1 94.75 170 TYR B CA 1
ATOM 2769 C C . TYR B 1 170 ? -14.273 -7.395 4.207 1 94.75 170 TYR B C 1
ATOM 2771 O O . TYR B 1 170 ? -14.805 -8.305 4.848 1 94.75 170 TYR B O 1
ATOM 2779 N N . TRP B 1 171 ? -13 -7.332 3.854 1 95.38 171 TRP B N 1
ATOM 2780 C CA . TRP B 1 171 ? -12.062 -8.383 4.234 1 95.38 171 TRP B CA 1
ATOM 2781 C C . TRP B 1 171 ? -10.891 -7.812 5.023 1 95.38 171 TRP B C 1
ATOM 2783 O O . TRP B 1 171 ? -10.336 -6.773 4.66 1 95.38 171 TRP B O 1
ATOM 2793 N N . ASP B 1 172 ? -10.625 -8.555 6.137 1 97.44 172 ASP B N 1
ATOM 2794 C CA . ASP B 1 172 ? -9.328 -8.312 6.746 1 97.44 172 ASP B CA 1
ATOM 2795 C C . ASP B 1 172 ? -8.203 -8.867 5.875 1 97.44 172 ASP B C 1
ATOM 2797 O O . ASP B 1 172 ? -8.328 -9.945 5.301 1 97.44 172 ASP B O 1
ATOM 2801 N N . GLN B 1 173 ? -7.129 -8.078 5.785 1 97.31 173 GLN B N 1
ATOM 2802 C CA . GLN B 1 173 ? -5.957 -8.508 5.027 1 97.31 173 GLN B CA 1
ATOM 2803 C C . GLN B 1 173 ? -4.758 -8.727 5.945 1 97.31 173 GLN B C 1
ATOM 2805 O O . GLN B 1 173 ? -4.535 -7.953 6.879 1 97.31 173 GLN B O 1
ATOM 2810 N N . LEU B 1 174 ? -4.086 -9.805 5.715 1 98.44 174 LEU B N 1
ATOM 2811 C CA . LEU B 1 174 ? -2.828 -10.102 6.391 1 98.44 174 LEU B CA 1
ATOM 2812 C C . LEU B 1 174 ? -1.642 -9.609 5.562 1 98.44 174 LEU B C 1
ATOM 2814 O O . LEU B 1 174 ? -1.617 -9.781 4.344 1 98.44 174 LEU B O 1
ATOM 2818 N N . ILE B 1 175 ? -0.744 -8.961 6.234 1 98.31 175 ILE B N 1
ATOM 2819 C CA . ILE B 1 175 ? 0.485 -8.57 5.551 1 98.31 175 ILE B CA 1
ATOM 2820 C C . ILE B 1 175 ? 1.646 -9.438 6.043 1 98.31 175 ILE B C 1
ATOM 2822 O O . ILE B 1 175 ? 1.933 -9.477 7.242 1 98.31 175 ILE B O 1
ATOM 2826 N N . TYR B 1 176 ? 2.234 -10.133 5.117 1 98.69 176 TYR B N 1
ATOM 2827 C CA . TYR B 1 176 ? 3.438 -10.922 5.363 1 98.69 176 TYR B CA 1
ATOM 2828 C C . TYR B 1 176 ? 4.664 -10.25 4.758 1 98.69 176 TYR B C 1
ATOM 2830 O O . TYR B 1 176 ? 4.582 -9.641 3.689 1 98.69 176 TYR B O 1
ATOM 2838 N N . GLY B 1 177 ? 5.789 -10.328 5.473 1 98.62 177 GLY B N 1
ATOM 2839 C CA . GLY B 1 177 ? 7.035 -9.781 4.965 1 98.62 177 GLY B CA 1
ATOM 2840 C C . GLY B 1 177 ? 8.219 -10.719 5.152 1 98.62 177 GLY B C 1
ATOM 2841 O O . GLY B 1 177 ? 8.266 -11.477 6.121 1 98.62 177 GLY B O 1
ATOM 2842 N N . ARG B 1 178 ? 9.109 -10.688 4.25 1 98.62 178 ARG B N 1
ATOM 2843 C CA . ARG B 1 178 ? 10.383 -11.391 4.293 1 98.62 178 ARG B CA 1
ATOM 2844 C C . ARG B 1 178 ? 11.516 -10.508 3.781 1 98.62 178 ARG B C 1
ATOM 2846 O O . ARG B 1 178 ? 11.391 -9.875 2.734 1 98.62 178 ARG B O 1
ATOM 2853 N N . LEU B 1 179 ? 12.594 -10.422 4.57 1 98 179 LEU B N 1
ATOM 2854 C CA . LEU B 1 179 ? 13.734 -9.602 4.203 1 98 179 LEU B CA 1
ATOM 2855 C C . LEU B 1 179 ? 14.836 -10.453 3.574 1 98 179 LEU B C 1
ATOM 2857 O O . LEU B 1 179 ? 14.914 -11.656 3.828 1 98 179 LEU B O 1
ATOM 2861 N N . SER B 1 180 ? 15.578 -9.719 2.75 1 95.12 180 SER B N 1
ATOM 2862 C CA . SER B 1 180 ? 16.75 -10.391 2.201 1 95.12 180 SER B CA 1
ATOM 2863 C C . SER B 1 180 ? 17.734 -10.758 3.301 1 95.12 180 SER B C 1
ATOM 2865 O O . SER B 1 180 ? 17.844 -10.062 4.312 1 95.12 180 SER B O 1
ATOM 2867 N N . ASP B 1 181 ? 18.391 -11.883 3.262 1 82.81 181 ASP B N 1
ATOM 2868 C CA . ASP B 1 181 ? 19.391 -12.312 4.238 1 82.81 181 ASP B CA 1
ATOM 2869 C C . ASP B 1 181 ? 20.625 -11.406 4.211 1 82.81 181 ASP B C 1
ATOM 2871 O O . ASP B 1 181 ? 20.953 -10.828 3.176 1 82.81 181 ASP B O 1
#

Sequence (362 aa):
MSLGLANCVLKVGEYTLSPLQRDDAEGLFELFRDPLVAEYMDIAPLESVAEAHDIIDWGTELAAGDGGVRWTIRRAGAPDLIGTVGFNNLIFDRARRGEVAYDLRRAEWGRGVMRQILPYVLSFGFNDLSLRRIEAMVTLGNARSCALLERHGFSLEGTLRDHAHWKGRYWDQLIYGRLSDMSLGLANCVLKVGEYTLSPLQRDDAEGLFELFRDPLVAEYMDIAPLESVAEAHDIIDWGTELAAGDGGVRWTIRRAGAPDLIGTVGFNNLIFDRARRGEVAYDLRRAEWGRGVMRQILPYVLSFGFNDLSLRRIEAMVTLGNARSCALLERHGFSLEGTLRDHAHWKGRYWDQLIYGRLSD

Secondary structure (DSSP, 8-state):
----GGG--EEETTEEEEE--GGGHHHHHHHHTSTTTSTTSSSPPP-SHHHHHHHHHHHHHHHHTTS-EEEEEEETT--SEEEEEEEEEEE-TTS-EEEEEEEE-GGGTTTTHHHHHHHHHHHIIIIIS--SEEEEEEETT-HHHHHHHHHTT-EEEEEEEEEEEETTEEEEEEEEEEE--/----GGG--EEETTEEEEE--GGGHHHHHHHHTSTTTSTTSSSPPP-SHHHHHHHHHHHHHHHHTTS-EEEEEEETT--SEEEEEEEEEEE-TTS-EEEEEEEE-GGGTTTTHHHHHHHHHHHIIIIIS--SEEEEEEETT-HHHHHHHHHTT-EEEEEEEEEEEETTEEEEEEEEEEE--

Solvent-accessible surface area (backbone atoms only — not comparable to full-atom values): 18874 Å² total; per-residue (Å²): 129,83,85,51,44,62,73,48,67,46,77,49,90,61,31,37,30,35,42,63,48,81,87,42,20,63,42,46,23,62,42,35,38,37,54,78,62,22,61,77,45,93,48,74,49,44,88,41,50,69,57,24,43,52,52,37,52,51,38,46,53,31,9,71,69,58,30,21,33,43,22,33,33,22,48,68,94,43,88,60,51,51,30,36,37,38,29,73,44,42,36,64,79,52,32,21,29,30,29,51,48,71,51,54,28,73,88,51,61,94,66,53,56,62,72,64,44,48,61,56,54,52,44,42,41,37,65,74,66,55,25,46,24,42,31,35,79,40,44,68,85,49,58,68,61,52,52,53,41,47,74,68,66,33,41,82,32,29,55,41,73,47,56,34,33,49,98,90,40,69,33,42,29,30,37,30,40,31,67,53,131,130,83,85,53,41,62,75,47,66,47,78,50,91,62,31,36,32,34,44,63,48,81,86,43,20,63,45,46,24,62,44,35,38,36,54,78,62,23,62,78,45,92,49,73,48,44,87,41,52,69,58,24,44,53,52,36,52,50,39,45,51,32,10,69,69,57,31,22,32,44,23,34,32,21,48,68,96,46,88,60,51,51,32,37,36,37,30,74,44,43,37,66,80,51,31,20,30,30,28,50,48,71,50,54,27,74,90,48,60,92,68,52,56,61,73,65,44,46,62,54,54,52,44,42,42,38,65,75,66,54,26,48,25,42,30,34,79,39,44,69,85,49,58,68,61,51,53,53,40,47,74,69,66,32,40,82,33,31,52,40,74,47,55,33,34,48,99,89,42,68,35,40,30,31,36,30,40,31,67,53,131

pLDDT: mean 94.56, std 5.54, range [50.28, 98.69]

InterPro domains:
  IPR000182 GNAT domain [PF13302] (16-154)
  IPR000182 GNAT domain [PS51186] (15-176)
  IPR016181 Acyl-CoA N-acyltransferase [SSF55729] (15-179)
  IPR051531 N-acetyltransferase [PTHR43792] (16-177)

Nearest PDB structures (foldseek):
  3igr-assembly1_A  TM=8.752E-01  e=6.836E-15  Aliivibrio fischeri ES114
  6c37-assembly1_A  TM=8.788E-01  e=4.441E-14  Mycolicibacterium smegmatis MC2 155
  7kx2-assembly1_B  TM=8.361E-01  e=3.660E-14  Vibrio cholerae O1 biovar El Tor str. N16961
  2vzy-assembly1_D  TM=8.525E-01  e=3.207E-11  Mycobacterium tuberculosis H37Rv
  2vzz-assembly1_D  TM=7.279E-01  e=1.299E-11  Mycobacterium tuberculosis H37Rv

Organism: NCBI:txid2803784